Protein AF-A0A844H0J1-F1 (afdb_monomer)

Organism: NCBI:txid913252

Mean predicted aligned error: 12.29 Å

Solvent-accessible surface area (backbone atoms only — not comparable to full-atom values): 12796 Å² total; per-residue (Å²): 136,60,51,38,63,58,54,39,44,32,67,60,21,81,34,46,59,59,43,85,50,104,86,46,36,27,24,22,60,72,33,51,51,35,20,43,95,89,66,52,75,42,70,46,51,90,92,52,77,45,48,72,67,28,25,50,45,27,49,50,50,42,39,68,71,43,19,44,50,31,49,34,71,60,47,34,64,68,55,50,68,72,45,37,68,40,33,53,17,38,54,28,38,48,22,63,77,68,35,50,81,20,49,84,54,91,36,30,63,37,42,57,30,56,63,50,78,91,52,78,51,32,46,49,35,38,38,56,57,10,61,46,83,85,38,76,48,28,68,59,23,44,47,42,23,54,47,37,59,46,43,81,46,99,68,86,88,72,88,68,73,86,53,28,89,93,57,56,68,66,63,52,50,52,52,51,50,55,48,53,51,50,54,50,48,52,51,49,50,51,56,63,69,73,68,72,83,81,71,93,78,81,93,74,87,86,88,77,81,82,89,78,90,77,86,86,89,83,91,88,134

pLDDT: mean 77.47, std 19.85, range [33.56, 98.0]

Sequence (221 aa):
MSSAADLIARFEGFRETPYWDVNALRAGYGSDTVTLADGRVVPVSSGITVSREDAARDLDRRISREFQPSVVNALGQDAYNALSPDQQSVLTSLAYNYGAGAWNKGLRSVAAAVKTPGTEDDIAAIRALGGHNGGINAKRRNAEADLYAGGGQTYGGSSGPEPAPGFDPSAYLAMLEQRAQGQQQDRAWQRATTHTPLRTTDITNALAAPQAQFYGDWLRG

InterPro domains:
  IPR002196 Glycoside hydrolase, family 24 [PF00959] (10-131)
  IPR023346 Lysozyme-like domain superfamily [SSF53955] (5-151)
  IPR023347 Lysozyme domain superfamily [G3DSA:1.10.530.40] (2-155)

Nearest PDB structures (foldseek):
  211l-assembly1_A  TM=7.276E-01  e=2.928E-02  Tequatrovirus T4
  209l-assembly1_A  TM=6.525E-01  e=1.368E-02  Tequatrovirus T4
  4pk0-assembly1_A  TM=6.421E-01  e=2.231E-02  Tequatrovirus T4
  1l64-assembly1_A  TM=6.606E-01  e=3.265E-02  Tequatrovirus T4
  1p2l-assembly1_A  TM=5.901E-01  e=2.113E-02  Tequatrovirus T4

Structure (mmCIF, N/CA/C/O backbone):
data_AF-A0A844H0J1-F1
#
_entry.id   AF-A0A844H0J1-F1
#
loop_
_atom_site.group_PDB
_atom_site.id
_atom_site.type_symbol
_atom_site.label_atom_id
_atom_site.label_alt_id
_atom_site.label_comp_id
_atom_site.label_asym_id
_atom_site.label_entity_id
_atom_site.label_seq_id
_atom_site.pdbx_PDB_ins_code
_atom_site.Cartn_x
_atom_site.Cartn_y
_atom_site.Cartn_z
_atom_site.occupancy
_atom_site.B_iso_or_equiv
_atom_site.auth_seq_id
_atom_site.auth_comp_id
_atom_site.auth_asym_id
_atom_site.auth_atom_id
_atom_site.pdbx_PDB_model_num
ATOM 1 N N . MET A 1 1 ? -2.493 14.495 -6.881 1.00 45.38 1 MET A N 1
ATOM 2 C CA . MET A 1 1 ? -1.570 13.439 -6.423 1.00 45.38 1 MET A CA 1
ATOM 3 C C . MET A 1 1 ? -2.363 12.509 -5.536 1.00 45.38 1 MET A C 1
ATOM 5 O O . MET A 1 1 ? -3.043 13.014 -4.650 1.00 45.38 1 MET A O 1
ATOM 9 N N . SER A 1 2 ? -2.371 11.209 -5.827 1.00 61.59 2 SER A N 1
ATOM 10 C CA . SER A 1 2 ? -3.063 10.228 -4.980 1.00 61.59 2 SER A CA 1
ATOM 11 C C . SER A 1 2 ? -2.074 9.715 -3.941 1.00 61.59 2 SER A C 1
ATOM 13 O O . SER A 1 2 ? -0.962 9.354 -4.311 1.00 61.59 2 SER A O 1
ATOM 15 N N . SER A 1 3 ? -2.439 9.662 -2.658 1.00 84.00 3 SER A N 1
ATOM 16 C CA . SER A 1 3 ? -1.590 8.969 -1.683 1.00 84.00 3 SER A CA 1
ATOM 17 C C . SER A 1 3 ? -1.711 7.447 -1.852 1.00 84.00 3 SER A C 1
ATOM 19 O O . SER A 1 3 ? -2.697 6.943 -2.403 1.00 84.00 3 SER A O 1
ATOM 21 N N . ALA A 1 4 ? -0.729 6.693 -1.347 1.00 86.81 4 ALA A N 1
ATOM 22 C CA . ALA A 1 4 ? -0.809 5.232 -1.287 1.00 86.81 4 ALA A CA 1
ATOM 23 C C . ALA A 1 4 ? -2.039 4.761 -0.492 1.00 86.81 4 ALA A C 1
ATOM 25 O O . ALA A 1 4 ? -2.671 3.776 -0.868 1.00 86.81 4 ALA A O 1
ATOM 26 N N . ALA A 1 5 ? -2.396 5.486 0.573 1.00 86.88 5 ALA A N 1
ATOM 27 C CA . ALA A 1 5 ? -3.563 5.196 1.397 1.00 86.88 5 ALA A CA 1
ATOM 28 C C . ALA A 1 5 ? -4.862 5.343 0.593 1.00 86.88 5 ALA A C 1
ATOM 30 O O . ALA A 1 5 ? -5.670 4.418 0.581 1.00 86.88 5 ALA A O 1
ATOM 31 N N . ASP A 1 6 ? -5.011 6.437 -0.163 1.00 84.44 6 ASP A N 1
ATOM 32 C CA . ASP A 1 6 ? -6.167 6.655 -1.046 1.00 84.44 6 ASP A CA 1
ATOM 33 C C . ASP A 1 6 ? -6.291 5.565 -2.102 1.00 84.44 6 ASP A C 1
ATOM 35 O O . ASP A 1 6 ? -7.385 5.065 -2.363 1.00 84.44 6 ASP A O 1
ATOM 39 N N . LEU A 1 7 ? -5.168 5.193 -2.720 1.00 88.56 7 LEU A N 1
ATOM 40 C CA . LEU A 1 7 ? -5.146 4.182 -3.768 1.00 88.56 7 LEU A CA 1
ATOM 41 C C . LEU A 1 7 ? -5.553 2.808 -3.222 1.00 88.56 7 LEU A C 1
ATOM 43 O O . LEU A 1 7 ? -6.384 2.128 -3.821 1.00 88.56 7 LEU A O 1
ATOM 47 N N . ILE A 1 8 ? -5.002 2.416 -2.072 1.00 90.19 8 ILE A N 1
ATOM 48 C CA . ILE A 1 8 ? -5.343 1.151 -1.414 1.00 90.19 8 ILE A CA 1
ATOM 49 C C . ILE A 1 8 ? -6.811 1.169 -0.980 1.00 90.19 8 ILE A C 1
ATOM 51 O O . ILE A 1 8 ? -7.550 0.250 -1.319 1.00 90.19 8 ILE A O 1
ATOM 55 N N . ALA A 1 9 ? -7.270 2.230 -0.313 1.00 87.31 9 ALA A N 1
ATOM 56 C CA . ALA A 1 9 ? -8.653 2.344 0.143 1.00 87.31 9 ALA A CA 1
ATOM 57 C C . ALA A 1 9 ? -9.664 2.256 -1.014 1.00 87.31 9 ALA A C 1
ATOM 59 O O . ALA A 1 9 ? -10.698 1.599 -0.875 1.00 87.31 9 ALA A O 1
ATOM 60 N N . ARG A 1 10 ? -9.338 2.845 -2.176 1.00 86.12 10 ARG A N 1
ATOM 61 C CA . ARG A 1 10 ? -10.138 2.737 -3.408 1.00 86.12 10 ARG A CA 1
ATOM 62 C C . ARG A 1 10 ? -10.267 1.305 -3.913 1.00 86.12 10 ARG A C 1
ATOM 64 O O . ARG A 1 10 ? -11.336 0.956 -4.399 1.00 86.12 10 ARG A O 1
ATOM 71 N N . PHE A 1 11 ? -9.208 0.498 -3.833 1.00 87.31 11 PHE A N 1
ATOM 72 C CA . PHE A 1 11 ? -9.232 -0.884 -4.320 1.00 87.31 11 PHE A CA 1
ATOM 73 C C . PHE A 1 11 ? -9.831 -1.871 -3.318 1.00 87.31 11 PHE A C 1
ATOM 75 O O . PHE A 1 11 ? -10.566 -2.766 -3.725 1.00 87.31 11 PHE A O 1
ATOM 82 N N . GLU A 1 12 ? -9.505 -1.732 -2.033 1.00 85.50 12 GLU A N 1
ATOM 83 C CA . GLU A 1 12 ? -9.929 -2.682 -0.997 1.00 85.50 12 GLU A CA 1
ATOM 84 C C . GLU A 1 12 ? -11.385 -2.444 -0.566 1.00 85.50 12 GLU A C 1
ATOM 86 O O . GLU A 1 12 ? -12.107 -3.380 -0.214 1.00 85.50 12 GLU A O 1
ATOM 91 N N . GLY A 1 13 ? -11.841 -1.188 -0.610 1.00 84.56 13 GLY A N 1
ATOM 92 C CA . GLY A 1 13 ? -13.082 -0.784 0.039 1.00 84.56 13 GLY A CA 1
ATOM 93 C C . GLY A 1 13 ? -12.993 -0.897 1.566 1.00 84.56 13 GLY A C 1
ATOM 94 O O . GLY A 1 13 ? -12.006 -1.360 2.135 1.00 84.56 13 GLY A O 1
ATOM 95 N N . PHE A 1 14 ? -14.035 -0.435 2.255 1.00 88.25 14 PHE A N 1
ATOM 96 C CA . PHE A 1 14 ? -14.101 -0.476 3.716 1.00 88.25 14 PHE A CA 1
ATOM 97 C C . PHE A 1 14 ? -15.118 -1.509 4.194 1.00 88.25 14 PHE A C 1
ATOM 99 O O . PHE A 1 14 ? -16.249 -1.544 3.706 1.00 88.25 14 PHE A O 1
ATOM 106 N N . ARG A 1 15 ? -14.735 -2.301 5.197 1.00 86.94 15 ARG A N 1
ATOM 107 C CA . ARG A 1 15 ? -15.611 -3.245 5.894 1.00 86.94 15 ARG A CA 1
ATOM 108 C C . ARG A 1 15 ? -15.570 -3.006 7.394 1.00 86.94 15 ARG A C 1
ATOM 110 O O . ARG A 1 15 ? -14.546 -3.202 8.036 1.00 86.94 15 ARG 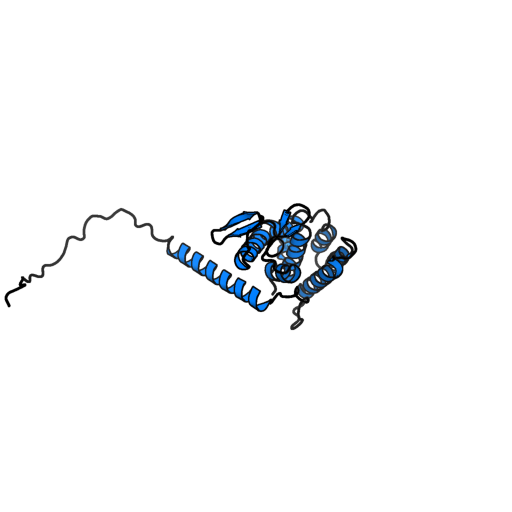A O 1
ATOM 117 N N . GLU A 1 16 ? -16.704 -2.607 7.947 1.00 88.62 16 GLU A N 1
ATOM 118 C CA . GLU A 1 16 ? -16.844 -2.310 9.374 1.00 88.62 16 GLU A CA 1
ATOM 119 C C . GLU A 1 16 ? -16.764 -3.570 10.248 1.00 88.62 16 GLU A C 1
ATOM 121 O O . GLU A 1 16 ? -16.140 -3.563 11.311 1.00 88.62 16 GLU A O 1
ATOM 126 N N . THR A 1 17 ? -17.382 -4.660 9.787 1.00 87.31 17 THR A N 1
ATOM 127 C CA . THR A 1 17 ? -17.496 -5.909 10.538 1.00 87.31 17 THR A CA 1
ATOM 128 C C . THR A 1 17 ? -16.416 -6.922 10.137 1.00 87.31 17 THR A C 1
ATOM 130 O O . THR A 1 17 ? -16.126 -7.083 8.945 1.00 87.31 17 THR A O 1
ATOM 133 N N . PRO A 1 18 ? -15.821 -7.634 11.114 1.00 87.06 18 PRO A N 1
ATOM 134 C CA . PRO A 1 18 ? -14.838 -8.674 10.849 1.00 87.06 18 PRO A CA 1
ATOM 135 C C . PRO A 1 18 ? -15.385 -9.813 9.988 1.00 87.06 18 PRO A C 1
ATOM 137 O O . PRO A 1 18 ? -16.485 -10.313 10.225 1.00 87.06 18 PRO A O 1
ATOM 140 N N . TYR A 1 19 ? -14.577 -10.288 9.045 1.00 86.44 19 TYR A N 1
ATOM 141 C CA . TYR A 1 19 ? -14.825 -11.517 8.292 1.00 86.44 19 TYR A CA 1
ATOM 142 C C . TYR A 1 19 ? -13.599 -12.427 8.347 1.00 86.44 19 TYR A C 1
ATOM 144 O O . TYR A 1 19 ? -12.469 -11.955 8.460 1.00 86.44 19 TYR A O 1
ATOM 152 N N . TRP A 1 20 ? -13.816 -13.741 8.296 1.00 83.31 20 TRP A N 1
ATOM 153 C CA . TRP A 1 20 ? -12.717 -14.703 8.253 1.00 83.31 20 TRP A CA 1
ATOM 154 C C . TRP A 1 20 ? -12.084 -14.729 6.863 1.00 83.31 20 TRP A C 1
ATOM 156 O O . TRP A 1 20 ? -12.787 -14.874 5.863 1.00 83.31 20 TRP A O 1
ATOM 166 N N . ASP A 1 21 ? -10.761 -14.633 6.817 1.00 78.00 21 ASP A N 1
ATOM 167 C CA . ASP A 1 21 ? -9.961 -14.755 5.606 1.00 78.00 21 ASP A CA 1
ATOM 168 C C . ASP A 1 21 ? -8.765 -15.664 5.878 1.00 78.00 21 ASP A C 1
ATOM 170 O O . ASP A 1 21 ? -7.872 -15.273 6.623 1.00 78.00 21 ASP A O 1
ATOM 174 N N . VAL A 1 22 ? -8.778 -16.862 5.281 1.00 77.62 22 VAL A N 1
ATOM 175 C CA . VAL A 1 22 ? -7.762 -17.937 5.311 1.00 77.62 22 VAL A CA 1
ATOM 176 C C . VAL A 1 22 ? -7.186 -18.268 6.699 1.00 77.62 22 VAL A C 1
ATOM 178 O O . VAL A 1 22 ? -7.374 -19.381 7.184 1.00 77.62 22 VAL A O 1
ATOM 181 N N . ASN A 1 23 ? -6.470 -17.336 7.325 1.00 81.88 23 ASN A N 1
ATOM 182 C CA . ASN A 1 23 ? -5.730 -17.471 8.571 1.00 81.88 23 ASN A CA 1
ATOM 183 C C . ASN A 1 23 ? -6.060 -16.428 9.659 1.00 81.88 23 ASN A C 1
ATOM 185 O O . ASN A 1 23 ? -5.558 -16.576 10.773 1.00 81.88 23 ASN A O 1
ATOM 189 N N . ALA A 1 24 ? -6.843 -15.384 9.374 1.00 86.44 24 ALA A N 1
ATOM 190 C CA . ALA A 1 24 ? -7.143 -14.325 10.336 1.00 86.44 24 ALA A CA 1
ATOM 191 C C . ALA A 1 24 ? -8.509 -13.674 10.083 1.00 86.44 24 ALA A C 1
ATOM 193 O O . ALA A 1 24 ? -9.061 -13.730 8.985 1.00 86.44 24 ALA A O 1
ATOM 194 N N . LEU A 1 25 ? -9.043 -13.009 11.108 1.00 88.94 25 LEU A N 1
ATOM 195 C CA . LEU A 1 25 ? -10.152 -12.080 10.919 1.00 88.94 25 LEU A CA 1
ATOM 196 C C . LEU A 1 25 ? -9.631 -10.781 10.298 1.00 88.94 25 LEU A C 1
ATOM 198 O O . LEU A 1 25 ? -8.587 -10.268 10.699 1.00 88.94 25 LEU A O 1
ATOM 202 N N . ARG A 1 26 ? -10.375 -10.252 9.328 1.00 91.69 26 ARG A N 1
ATOM 203 C CA . ARG A 1 26 ? -10.055 -9.021 8.603 1.00 91.69 26 ARG A CA 1
ATOM 204 C C . ARG A 1 26 ? -11.192 -8.019 8.733 1.00 91.69 26 ARG A C 1
ATOM 206 O O . ARG A 1 26 ? -12.358 -8.403 8.688 1.00 91.69 26 ARG A O 1
ATOM 213 N N . ALA A 1 27 ? -10.853 -6.744 8.863 1.00 90.56 27 ALA A N 1
ATOM 214 C CA . ALA A 1 27 ? -11.795 -5.625 8.859 1.00 90.56 27 ALA A CA 1
ATOM 215 C C . ALA A 1 27 ? -11.108 -4.353 8.325 1.00 90.56 27 ALA A C 1
ATOM 217 O O . ALA A 1 27 ? -9.945 -4.376 7.907 1.00 90.56 27 ALA A O 1
ATOM 218 N N . GLY A 1 28 ? -11.826 -3.232 8.305 1.00 91.44 28 GLY A N 1
ATOM 219 C CA . GLY A 1 28 ? -11.341 -1.967 7.769 1.00 91.44 28 GLY A CA 1
ATOM 220 C C . GLY A 1 28 ? -11.047 -2.074 6.275 1.00 91.44 28 GLY A C 1
ATOM 221 O O . GLY A 1 28 ? -11.898 -2.512 5.506 1.00 91.44 28 GLY A O 1
ATOM 222 N N . TYR A 1 29 ? -9.828 -1.712 5.879 1.00 92.06 29 TYR A N 1
ATOM 223 C CA . TYR A 1 29 ? -9.342 -1.818 4.497 1.00 92.06 29 TYR A CA 1
ATOM 224 C C . TYR A 1 29 ? -8.680 -3.173 4.192 1.00 92.06 29 TYR A C 1
ATOM 226 O O . TYR A 1 29 ? -7.777 -3.221 3.373 1.00 92.06 29 TYR A O 1
ATOM 234 N N . GLY A 1 30 ? -9.075 -4.259 4.874 1.00 86.94 30 GLY A N 1
ATOM 235 C CA . GLY A 1 30 ? -8.477 -5.596 4.702 1.00 86.94 30 GLY A CA 1
ATOM 236 C C . GLY A 1 30 ? -7.336 -5.914 5.681 1.00 86.94 30 GLY A C 1
ATOM 237 O O . GLY A 1 30 ? -6.487 -6.763 5.409 1.00 86.94 30 GLY A O 1
ATOM 238 N N . SER A 1 31 ? -7.293 -5.244 6.837 1.00 88.94 31 SER A N 1
ATOM 239 C CA . SER A 1 31 ? -6.260 -5.446 7.862 1.00 88.94 31 SER A CA 1
ATOM 240 C C . SER A 1 31 ? -6.687 -6.493 8.896 1.00 88.94 31 SER A C 1
ATOM 242 O O . SER A 1 31 ? -7.870 -6.631 9.192 1.00 88.94 31 SER A O 1
ATOM 244 N N . ASP A 1 32 ? -5.721 -7.228 9.450 1.00 90.50 32 ASP A N 1
ATOM 245 C CA . ASP A 1 32 ? -5.877 -8.075 10.648 1.00 90.50 32 ASP A CA 1
ATOM 246 C C . ASP A 1 32 ? -5.590 -7.309 11.947 1.00 90.50 32 ASP A C 1
ATOM 248 O O . ASP A 1 32 ? -5.690 -7.867 13.041 1.00 90.50 32 ASP A O 1
ATOM 252 N N . THR A 1 33 ? -5.269 -6.019 11.843 1.00 93.19 33 THR A N 1
ATOM 253 C CA . THR A 1 33 ? -5.085 -5.115 12.975 1.00 93.19 33 THR A CA 1
ATOM 254 C C . THR A 1 33 ? -5.899 -3.840 12.820 1.00 93.19 33 THR A C 1
ATOM 256 O O . THR A 1 33 ? -6.335 -3.473 11.731 1.00 93.19 33 THR A O 1
ATOM 259 N N . VAL A 1 34 ? -6.078 -3.144 13.936 1.00 93.38 34 VAL A N 1
ATOM 260 C CA . VAL A 1 34 ? -6.668 -1.811 14.021 1.00 93.38 34 VAL A CA 1
ATOM 261 C C . VAL A 1 34 ? -5.757 -0.950 14.886 1.00 93.38 34 VAL A C 1
ATOM 263 O O . VAL A 1 34 ? -5.240 -1.419 15.899 1.00 93.38 34 VAL A O 1
ATOM 266 N N . THR A 1 35 ? -5.565 0.313 14.506 1.00 94.56 35 THR A N 1
ATOM 267 C CA . THR A 1 35 ? -4.816 1.286 15.305 1.00 94.56 35 THR A CA 1
ATOM 268 C C . THR A 1 35 ? -5.795 2.285 15.909 1.00 94.56 35 THR A C 1
ATOM 270 O O . THR A 1 35 ? -6.410 3.077 15.195 1.00 94.56 35 THR A O 1
ATOM 273 N N . LEU A 1 36 ? -5.927 2.237 17.231 1.00 91.81 36 LEU A N 1
ATOM 274 C CA . LEU A 1 36 ? -6.857 3.055 18.003 1.00 91.81 36 LEU A CA 1
ATOM 275 C C . LEU A 1 36 ? -6.398 4.520 18.081 1.00 91.81 36 LEU A C 1
ATOM 277 O O . LEU A 1 36 ? -5.246 4.853 17.792 1.00 91.81 36 LEU A O 1
ATOM 281 N N . ALA A 1 37 ? -7.295 5.404 18.524 1.00 91.00 37 ALA A N 1
ATOM 282 C CA . ALA A 1 37 ? -7.008 6.831 18.701 1.00 91.00 37 ALA A CA 1
ATOM 283 C C . ALA A 1 37 ? -5.832 7.118 19.656 1.00 91.00 37 ALA A C 1
ATOM 285 O O . ALA A 1 37 ? -5.104 8.085 19.451 1.00 91.00 37 ALA A O 1
ATOM 286 N N . ASP A 1 38 ? -5.610 6.258 20.654 1.00 89.44 38 ASP A N 1
ATOM 287 C CA . ASP A 1 38 ? -4.477 6.344 21.587 1.00 89.44 38 ASP A CA 1
ATOM 288 C C . ASP A 1 38 ? -3.165 5.751 21.026 1.00 89.44 38 ASP A C 1
ATOM 290 O O . ASP A 1 38 ? -2.147 5.707 21.716 1.00 89.44 38 ASP A O 1
ATOM 294 N N . GLY A 1 39 ? -3.176 5.292 19.771 1.00 89.19 39 GLY A N 1
ATOM 295 C CA . GLY A 1 39 ? -2.026 4.718 19.078 1.00 89.19 39 GLY A CA 1
ATOM 296 C C . GLY A 1 39 ? -1.778 3.237 19.364 1.00 89.19 39 GLY A C 1
ATOM 297 O O . GLY A 1 39 ? -0.857 2.664 18.774 1.00 89.19 39 GLY A O 1
ATOM 298 N N . ARG A 1 40 ? -2.575 2.586 20.224 1.00 93.50 40 ARG A N 1
ATOM 299 C CA . ARG A 1 40 ? -2.469 1.136 20.427 1.00 93.50 40 ARG A CA 1
ATOM 300 C C . ARG A 1 40 ? -2.886 0.385 19.170 1.00 93.50 40 ARG A C 1
ATOM 302 O O . ARG A 1 40 ? -3.901 0.696 18.551 1.00 93.50 40 ARG A O 1
ATOM 309 N N . VAL A 1 41 ? -2.118 -0.650 18.844 1.00 95.75 41 VAL A N 1
ATOM 310 C CA . VAL A 1 41 ? -2.439 -1.603 17.779 1.00 95.75 41 VAL A CA 1
ATOM 311 C C . VAL A 1 41 ? -3.085 -2.823 18.420 1.00 95.75 41 VAL A C 1
ATOM 313 O O . VAL A 1 41 ? -2.501 -3.426 19.321 1.00 95.75 41 VAL A O 1
ATOM 316 N N . VAL A 1 42 ? -4.284 -3.179 17.971 1.00 93.38 42 VAL A N 1
ATOM 317 C CA . VAL A 1 42 ? -5.032 -4.342 18.462 1.00 93.38 42 VAL A CA 1
ATOM 318 C C . VAL A 1 42 ? -5.381 -5.273 17.301 1.00 93.38 42 VAL A C 1
ATOM 320 O O . VAL A 1 42 ? -5.631 -4.786 16.197 1.00 93.38 42 VAL A O 1
ATOM 323 N N . PRO A 1 43 ? -5.385 -6.602 17.504 1.00 93.44 43 PRO A N 1
ATOM 324 C CA . PRO A 1 43 ? -5.826 -7.532 16.474 1.00 93.44 43 PRO A CA 1
ATOM 325 C C . PRO A 1 43 ? -7.326 -7.375 16.215 1.00 93.44 43 PRO A C 1
ATOM 327 O O . PRO A 1 43 ? -8.104 -7.117 17.137 1.00 93.44 43 PRO A O 1
ATOM 330 N N . VAL A 1 44 ? -7.739 -7.584 14.967 1.00 90.69 44 VAL A N 1
ATOM 331 C CA . VAL A 1 44 ? -9.153 -7.739 14.630 1.00 90.69 44 VAL A CA 1
ATOM 332 C C . VAL A 1 44 ? -9.652 -9.042 15.251 1.00 90.69 44 VAL A C 1
ATOM 334 O O . VAL A 1 44 ? -9.099 -10.117 15.016 1.00 90.69 44 VAL A O 1
ATOM 337 N N . SER A 1 45 ? -10.706 -8.952 16.057 1.00 88.75 45 SER A N 1
ATOM 338 C CA . SER A 1 45 ? -11.305 -10.087 16.759 1.00 88.75 45 SER A CA 1
ATOM 339 C C . SER A 1 45 ? -12.819 -10.119 16.565 1.00 88.75 45 SER A C 1
ATOM 341 O O . SER A 1 45 ? -13.428 -9.160 16.094 1.00 88.75 45 SER A O 1
ATOM 343 N N . SER A 1 46 ? -13.447 -11.254 16.873 1.00 84.12 46 SER A N 1
ATOM 344 C CA . SER A 1 46 ? -14.894 -11.402 16.705 1.00 84.12 46 SER A CA 1
ATOM 345 C C . SER A 1 46 ? -15.652 -10.421 17.602 1.00 84.12 46 SER A C 1
ATOM 347 O O . SER A 1 46 ? -15.328 -10.279 18.779 1.00 84.12 46 SER A O 1
ATOM 349 N N . GLY A 1 47 ? -16.695 -9.792 17.059 1.00 80.06 47 GLY A N 1
ATOM 350 C CA . GLY A 1 47 ? -17.587 -8.906 17.812 1.00 80.06 47 GLY A CA 1
ATOM 351 C C . GLY A 1 47 ? -17.079 -7.477 18.010 1.00 80.06 47 GLY A C 1
ATOM 352 O O . GLY A 1 47 ? -17.770 -6.698 18.661 1.00 80.06 47 GLY A O 1
ATOM 353 N N . ILE A 1 48 ? -15.920 -7.110 17.449 1.00 83.44 48 ILE A N 1
ATOM 354 C CA . ILE A 1 48 ? -15.511 -5.702 17.378 1.00 83.44 48 ILE A CA 1
ATOM 355 C C . ILE A 1 48 ? -16.135 -5.027 16.157 1.00 83.44 48 ILE A C 1
ATOM 357 O O . ILE A 1 48 ? -16.325 -5.654 15.115 1.00 83.44 48 ILE A O 1
ATOM 361 N N . THR A 1 49 ? -16.370 -3.729 16.279 1.00 88.44 49 THR A N 1
ATOM 362 C CA . THR A 1 49 ? -16.705 -2.841 15.167 1.00 88.44 49 THR A CA 1
ATOM 363 C C . THR A 1 49 ? -15.488 -1.973 14.888 1.00 88.44 49 THR A C 1
ATOM 365 O O . THR A 1 49 ? -14.942 -1.368 15.813 1.00 88.44 49 THR A O 1
ATOM 368 N N . VAL A 1 50 ? -15.039 -1.920 13.636 1.00 90.25 50 VAL A N 1
ATOM 369 C CA . VAL A 1 50 ? -13.894 -1.092 13.242 1.00 90.25 50 VAL A CA 1
ATOM 370 C C . VAL A 1 50 ? -14.408 0.203 12.636 1.00 90.25 50 VAL A C 1
ATOM 372 O O . VAL A 1 50 ? -15.156 0.160 11.668 1.00 90.25 50 VAL A O 1
ATOM 375 N N . SER A 1 51 ? -13.999 1.350 13.182 1.00 91.75 51 SER A N 1
ATOM 376 C CA . SER A 1 51 ? -14.323 2.657 12.599 1.00 91.75 51 SER A CA 1
ATOM 377 C C . SER A 1 51 ? -13.484 2.929 11.345 1.00 91.75 51 SER A C 1
ATOM 379 O O . SER A 1 51 ? -12.384 2.388 11.177 1.00 91.75 51 SER A O 1
ATOM 381 N N . ARG A 1 52 ? -13.975 3.798 10.452 1.00 89.62 52 ARG A N 1
ATOM 382 C CA . ARG A 1 52 ? -13.211 4.216 9.261 1.00 89.62 52 ARG A CA 1
ATOM 383 C C . ARG A 1 52 ? -11.925 4.932 9.655 1.00 89.62 52 ARG A C 1
ATOM 385 O O . ARG A 1 52 ? -10.894 4.735 9.015 1.00 89.62 52 ARG A O 1
ATOM 392 N N . GLU A 1 53 ? -11.980 5.702 10.732 1.00 88.94 53 GLU A N 1
ATOM 393 C CA . GLU A 1 53 ? -10.879 6.482 11.276 1.00 88.94 53 GLU A CA 1
ATOM 394 C C . GLU A 1 53 ? -9.788 5.577 11.858 1.00 88.94 53 GLU A C 1
ATOM 396 O O . GLU A 1 53 ? -8.608 5.790 11.580 1.00 88.94 53 GLU A O 1
ATOM 401 N N . ASP A 1 54 ? -10.155 4.541 12.620 1.00 91.25 54 ASP A N 1
ATOM 402 C CA . ASP A 1 54 ? -9.186 3.579 13.158 1.00 91.25 54 ASP A CA 1
ATOM 403 C C . ASP A 1 54 ? -8.590 2.690 12.059 1.00 91.25 54 ASP A C 1
ATOM 405 O O . ASP A 1 54 ? -7.391 2.395 12.072 1.00 91.25 54 ASP A O 1
ATOM 409 N N . ALA A 1 55 ? -9.394 2.305 11.063 1.00 93.12 55 ALA A N 1
ATOM 410 C CA . ALA A 1 55 ? -8.903 1.584 9.891 1.00 93.12 55 ALA A CA 1
ATOM 411 C C . ALA A 1 55 ? -7.924 2.433 9.066 1.00 93.12 55 ALA A C 1
ATOM 413 O O . ALA A 1 55 ? -6.900 1.925 8.611 1.00 93.12 55 ALA A O 1
ATOM 414 N N . ALA A 1 56 ? -8.204 3.726 8.889 1.00 90.81 56 ALA A N 1
ATOM 415 C CA . ALA A 1 56 ? -7.306 4.646 8.196 1.00 90.81 56 ALA A CA 1
ATOM 416 C C . ALA A 1 56 ? -6.022 4.902 8.998 1.00 90.81 56 ALA A C 1
ATOM 418 O O . ALA A 1 56 ? -4.931 4.925 8.427 1.00 90.81 56 ALA A O 1
ATOM 419 N N . ARG A 1 57 ? -6.124 5.020 10.331 1.00 93.25 57 ARG A N 1
ATOM 420 C CA . ARG A 1 57 ? -4.956 5.063 11.225 1.00 93.25 57 ARG A CA 1
ATOM 421 C C . ARG A 1 57 ? -4.071 3.839 11.055 1.00 93.25 57 ARG A C 1
ATOM 423 O O . ARG A 1 57 ? -2.853 3.997 10.947 1.00 93.25 57 ARG A O 1
ATOM 430 N N . ASP A 1 58 ? -4.670 2.652 11.021 1.00 94.56 58 ASP A N 1
ATOM 431 C CA . ASP A 1 58 ? -3.920 1.413 10.838 1.00 94.56 58 ASP A CA 1
ATOM 432 C C . ASP A 1 58 ? -3.273 1.348 9.458 1.00 94.56 58 ASP A C 1
ATOM 434 O O . ASP A 1 58 ? -2.078 1.073 9.365 1.00 94.56 58 ASP A O 1
ATOM 438 N N . LEU A 1 59 ? -4.017 1.680 8.399 1.00 94.12 59 LEU A N 1
ATOM 439 C CA . LEU A 1 59 ? -3.498 1.692 7.034 1.00 94.12 59 LEU A CA 1
ATOM 440 C C . LEU A 1 59 ? -2.265 2.598 6.909 1.00 94.12 59 LEU A C 1
ATOM 442 O O . LEU A 1 59 ? -1.222 2.139 6.447 1.00 94.12 59 LEU A O 1
ATOM 446 N N . ASP A 1 60 ? -2.329 3.833 7.406 1.00 92.69 60 ASP A N 1
ATOM 447 C CA . ASP A 1 60 ? -1.193 4.763 7.360 1.00 92.69 60 ASP A CA 1
ATOM 448 C C . ASP A 1 60 ? 0.008 4.273 8.174 1.00 92.69 60 ASP A C 1
ATOM 450 O O . ASP A 1 60 ? 1.167 4.396 7.756 1.00 92.69 60 ASP A O 1
ATOM 454 N N . ARG A 1 61 ? -0.247 3.686 9.350 1.00 94.94 61 ARG A N 1
ATOM 455 C CA . ARG A 1 61 ? 0.808 3.082 10.169 1.00 94.94 61 ARG A CA 1
ATOM 456 C C . ARG A 1 61 ? 1.499 1.961 9.395 1.00 94.94 61 ARG A C 1
ATOM 458 O O . ARG A 1 61 ? 2.725 1.900 9.394 1.00 94.94 61 ARG A O 1
ATOM 465 N N . ARG A 1 62 ? 0.744 1.080 8.741 1.00 95.19 62 ARG A N 1
ATOM 466 C CA . ARG A 1 62 ? 1.303 -0.050 7.987 1.00 95.19 62 ARG A CA 1
ATOM 467 C C . ARG A 1 62 ? 2.014 0.407 6.718 1.00 95.19 62 ARG A C 1
ATOM 469 O O . ARG A 1 62 ? 3.098 -0.086 6.423 1.00 95.19 62 ARG A O 1
ATOM 476 N N . ILE A 1 63 ? 1.482 1.405 6.013 1.00 94.62 63 ILE A N 1
ATOM 477 C CA . ILE A 1 63 ? 2.169 2.036 4.878 1.00 94.62 63 ILE A CA 1
ATOM 478 C C . ILE A 1 63 ? 3.544 2.543 5.314 1.00 94.62 63 ILE A C 1
ATOM 480 O O . ILE A 1 63 ? 4.550 2.141 4.736 1.00 94.62 63 ILE A O 1
ATOM 484 N N . SER A 1 64 ? 3.596 3.348 6.376 1.00 93.50 64 SER A N 1
ATOM 485 C CA . SER A 1 64 ? 4.838 3.982 6.839 1.00 93.50 64 SER A CA 1
ATOM 486 C C . SER A 1 64 ? 5.835 3.028 7.505 1.00 93.50 64 SER A C 1
ATOM 488 O O . SER A 1 64 ? 7.036 3.286 7.462 1.00 93.50 64 SER A O 1
ATOM 490 N N . ARG A 1 65 ? 5.375 1.937 8.133 1.00 94.56 65 ARG A N 1
ATOM 491 C CA . ARG A 1 65 ? 6.240 1.031 8.914 1.00 94.56 65 ARG A CA 1
ATOM 492 C C . ARG A 1 65 ? 6.556 -0.295 8.235 1.00 94.56 65 ARG A C 1
ATOM 494 O O . ARG A 1 65 ? 7.553 -0.916 8.585 1.00 94.56 65 ARG A O 1
ATOM 501 N N . GLU A 1 66 ? 5.721 -0.737 7.303 1.00 95.06 66 GLU A N 1
ATOM 502 C CA . GLU A 1 66 ? 5.808 -2.077 6.716 1.00 95.06 66 GLU A CA 1
ATOM 503 C C . GLU A 1 66 ? 5.985 -1.987 5.197 1.00 95.06 66 GLU A C 1
ATOM 505 O O . GLU A 1 66 ? 6.988 -2.454 4.655 1.00 95.06 66 GLU A O 1
ATOM 510 N N . PHE A 1 67 ? 5.044 -1.351 4.496 1.00 96.69 67 PHE A N 1
ATOM 511 C CA . PHE A 1 67 ? 4.967 -1.464 3.039 1.00 96.69 67 PHE A CA 1
ATOM 512 C C . PHE A 1 67 ? 5.916 -0.525 2.301 1.00 96.69 67 PHE A C 1
ATOM 514 O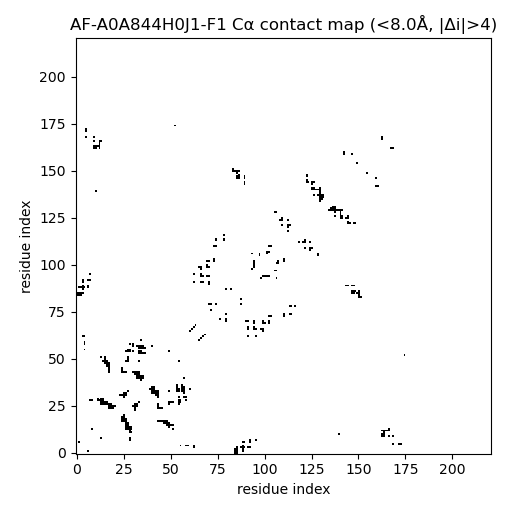 O . PHE A 1 67 ? 6.716 -0.999 1.496 1.00 96.69 67 PHE A O 1
ATOM 521 N N . GLN A 1 68 ? 5.899 0.774 2.599 1.00 96.44 68 GLN A N 1
ATOM 522 C CA . GLN A 1 68 ? 6.814 1.732 1.978 1.00 96.44 68 GLN A CA 1
ATOM 523 C C . GLN A 1 68 ? 8.286 1.390 2.284 1.00 96.44 68 GLN A C 1
ATOM 525 O O . GLN A 1 68 ? 9.071 1.312 1.336 1.00 96.44 68 GLN A O 1
ATOM 530 N N . PRO A 1 69 ? 8.678 1.058 3.537 1.00 97.62 69 PRO A N 1
ATOM 531 C CA . PRO A 1 69 ? 10.036 0.593 3.815 1.00 97.62 69 PRO A CA 1
ATOM 532 C C . PRO A 1 69 ? 10.416 -0.674 3.042 1.00 97.62 69 PRO A C 1
ATOM 534 O O . PRO A 1 69 ? 11.555 -0.798 2.602 1.00 97.62 69 PRO A O 1
ATOM 537 N N . SER A 1 70 ? 9.481 -1.608 2.822 1.00 98.00 70 SER A N 1
ATOM 538 C CA . SER A 1 70 ? 9.771 -2.804 2.020 1.00 98.00 70 SER A CA 1
ATOM 539 C C . SER A 1 70 ? 10.102 -2.479 0.563 1.00 98.00 70 SER A C 1
ATOM 541 O O . SER A 1 70 ? 10.987 -3.114 -0.010 1.00 98.00 70 SER A O 1
ATOM 543 N N . VAL A 1 71 ? 9.450 -1.461 -0.011 1.00 97.00 71 VAL A N 1
ATOM 544 C CA . VAL A 1 71 ? 9.736 -0.977 -1.369 1.00 97.00 71 VAL A CA 1
ATOM 545 C C . VAL 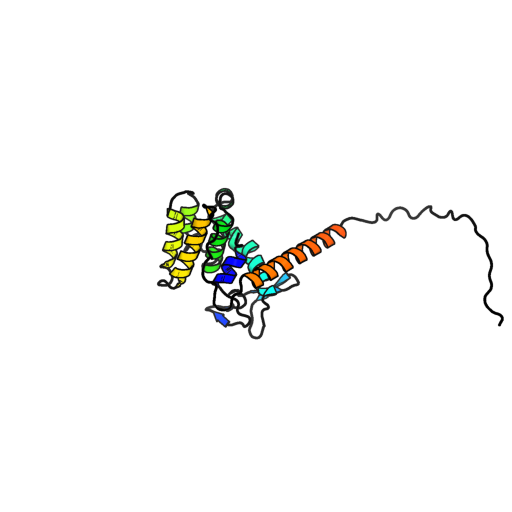A 1 71 ? 11.138 -0.377 -1.415 1.00 97.00 71 VAL A C 1
ATOM 547 O O . VAL A 1 71 ? 11.940 -0.745 -2.270 1.00 97.00 71 VAL A O 1
ATOM 550 N N . VAL A 1 72 ? 11.462 0.496 -0.456 1.00 96.50 72 VAL A N 1
ATOM 551 C CA . VAL A 1 72 ? 12.793 1.110 -0.335 1.00 96.50 72 VAL A CA 1
ATOM 552 C C . VAL A 1 72 ? 13.874 0.038 -0.193 1.00 96.50 72 VAL A C 1
ATOM 554 O O . VAL A 1 72 ? 14.874 0.084 -0.901 1.00 96.50 72 VAL A O 1
ATOM 557 N N . ASN A 1 73 ? 13.658 -0.970 0.653 1.00 96.69 73 ASN A N 1
ATOM 558 C CA . ASN A 1 73 ? 14.595 -2.082 0.826 1.00 96.69 73 ASN A CA 1
ATOM 559 C C . ASN A 1 73 ? 14.770 -2.902 -0.460 1.00 96.69 73 ASN A C 1
ATOM 561 O O . ASN A 1 73 ? 15.866 -3.383 -0.748 1.00 96.69 73 ASN A O 1
ATOM 565 N N . ALA A 1 74 ? 13.698 -3.077 -1.233 1.00 94.69 74 ALA A N 1
ATOM 566 C CA . ALA A 1 74 ? 13.736 -3.827 -2.478 1.00 94.69 74 ALA A CA 1
ATOM 567 C C . ALA A 1 74 ? 14.497 -3.085 -3.578 1.00 94.69 74 ALA A C 1
ATOM 569 O O . ALA A 1 74 ? 15.288 -3.711 -4.285 1.00 94.69 74 ALA A O 1
ATOM 570 N N . LEU A 1 75 ? 14.263 -1.778 -3.724 1.00 92.12 75 LEU A N 1
ATOM 571 C CA . LEU A 1 75 ? 14.784 -0.959 -4.821 1.00 92.12 75 LEU A CA 1
ATOM 572 C C . LEU A 1 75 ? 16.127 -0.292 -4.513 1.00 92.12 75 LEU A C 1
ATOM 574 O O . LEU A 1 75 ? 16.945 -0.129 -5.415 1.00 92.12 75 LEU A O 1
ATOM 578 N N . GLY A 1 76 ? 16.364 0.050 -3.250 1.00 92.44 76 GLY A N 1
ATOM 579 C CA . GLY A 1 76 ? 17.372 1.019 -2.833 1.00 92.44 76 GLY A CA 1
ATOM 580 C C . GLY A 1 76 ? 16.791 2.434 -2.739 1.00 92.44 76 GLY A C 1
ATOM 581 O O . GLY A 1 76 ? 15.856 2.794 -3.457 1.00 92.44 76 GLY A O 1
ATOM 582 N N . GLN A 1 77 ? 17.360 3.244 -1.842 1.00 91.81 77 GLN A N 1
ATOM 583 C CA . GLN A 1 77 ? 16.862 4.589 -1.534 1.00 91.81 77 GLN A CA 1
ATOM 584 C C . GLN A 1 77 ? 16.894 5.529 -2.747 1.00 91.81 77 GLN A C 1
ATOM 586 O O . GLN A 1 77 ? 15.929 6.254 -2.971 1.00 91.81 77 GLN A O 1
ATOM 591 N N . ASP A 1 78 ? 17.964 5.496 -3.543 1.00 89.81 78 ASP A N 1
ATOM 592 C CA . ASP A 1 78 ? 18.132 6.403 -4.685 1.00 89.81 78 ASP A CA 1
ATOM 593 C C . ASP A 1 78 ? 17.111 6.122 -5.789 1.00 89.81 78 ASP A C 1
ATOM 595 O O . ASP A 1 78 ? 16.437 7.037 -6.260 1.00 89.81 78 ASP A O 1
ATOM 599 N N . ALA A 1 79 ? 16.933 4.844 -6.143 1.00 88.69 79 ALA A N 1
ATOM 600 C CA . ALA A 1 79 ? 15.927 4.426 -7.114 1.00 88.69 79 ALA A CA 1
ATOM 601 C C . ALA A 1 79 ? 14.517 4.799 -6.644 1.00 88.69 79 ALA A C 1
ATOM 603 O O . ALA A 1 79 ? 13.724 5.300 -7.430 1.00 88.69 79 ALA A O 1
ATOM 604 N N . TYR A 1 80 ? 14.217 4.618 -5.354 1.00 92.12 80 TYR A N 1
ATOM 605 C CA . TYR A 1 80 ? 12.930 5.007 -4.782 1.00 92.12 80 TYR A CA 1
ATOM 606 C C . TYR A 1 80 ? 12.692 6.526 -4.824 1.00 92.12 80 TYR A C 1
ATOM 608 O O . TYR A 1 80 ? 11.599 6.974 -5.171 1.00 92.12 80 TYR A O 1
ATOM 616 N N . ASN A 1 81 ? 13.711 7.325 -4.502 1.00 91.25 81 ASN A N 1
ATOM 617 C CA . ASN A 1 81 ? 13.626 8.787 -4.511 1.00 91.25 81 ASN A CA 1
ATOM 618 C C . ASN A 1 81 ? 13.471 9.368 -5.922 1.00 91.25 81 ASN A C 1
ATOM 620 O O . ASN A 1 81 ? 12.942 10.466 -6.066 1.00 91.25 81 ASN A O 1
ATOM 624 N N . ALA A 1 82 ? 13.928 8.646 -6.947 1.00 88.00 82 ALA A N 1
ATOM 625 C CA . ALA A 1 82 ? 13.753 9.034 -8.343 1.00 88.00 82 ALA A CA 1
ATOM 626 C C . ALA A 1 82 ? 12.315 8.826 -8.856 1.00 88.00 82 ALA A C 1
ATOM 628 O O . ALA A 1 82 ? 11.958 9.372 -9.898 1.00 88.00 82 ALA A O 1
ATOM 629 N N . LEU A 1 83 ? 11.493 8.048 -8.144 1.00 88.25 83 LEU A N 1
ATOM 630 C CA . LEU A 1 83 ? 10.101 7.798 -8.511 1.00 88.25 83 LEU A CA 1
ATOM 631 C C . LEU A 1 83 ? 9.210 8.999 -8.203 1.00 88.25 83 LEU A C 1
ATOM 633 O O . LEU A 1 83 ? 9.362 9.663 -7.175 1.00 88.25 83 LEU A O 1
ATOM 637 N N . SER A 1 84 ? 8.201 9.214 -9.043 1.00 88.81 84 SER A N 1
ATOM 638 C CA . SER A 1 84 ? 7.144 10.173 -8.741 1.00 88.81 84 SER A CA 1
ATOM 639 C C . SER A 1 84 ? 6.247 9.688 -7.590 1.00 88.81 84 SER A C 1
ATOM 641 O O . SER A 1 84 ? 6.184 8.486 -7.304 1.00 88.81 84 SER A O 1
ATOM 643 N N . PRO A 1 85 ? 5.498 10.588 -6.930 1.00 88.38 85 PRO A N 1
ATOM 644 C CA . PRO A 1 85 ? 4.589 10.202 -5.849 1.00 88.38 85 PRO A CA 1
ATOM 645 C C . PRO A 1 85 ? 3.543 9.152 -6.255 1.00 88.38 85 PRO A C 1
ATOM 647 O O . PRO A 1 85 ? 3.214 8.267 -5.460 1.00 88.38 85 PRO A O 1
ATOM 650 N N . ASP A 1 86 ? 3.053 9.199 -7.496 1.00 87.62 86 ASP A N 1
ATOM 651 C CA . ASP A 1 86 ? 2.088 8.216 -7.998 1.00 87.62 86 ASP A CA 1
ATOM 652 C C . ASP A 1 86 ? 2.761 6.846 -8.215 1.00 87.62 86 ASP A C 1
ATOM 654 O O . ASP A 1 86 ? 2.214 5.817 -7.811 1.00 87.62 86 ASP A O 1
ATOM 658 N N . GLN A 1 87 ? 3.996 6.815 -8.733 1.00 92.12 87 GLN A N 1
ATOM 659 C CA . GLN A 1 87 ? 4.787 5.583 -8.850 1.00 92.12 87 GLN A CA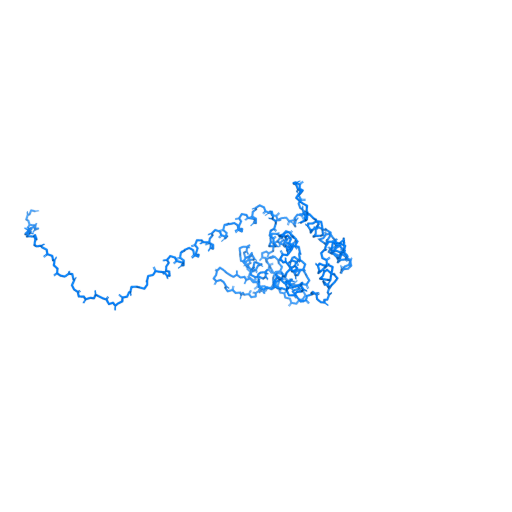 1
ATOM 660 C C . GLN A 1 87 ? 5.088 4.966 -7.476 1.00 92.12 87 GLN A C 1
ATOM 662 O O . GLN A 1 87 ? 4.896 3.765 -7.274 1.00 92.12 87 GLN A O 1
ATOM 667 N N . GLN A 1 88 ? 5.494 5.781 -6.498 1.00 94.00 88 GLN A N 1
ATOM 668 C CA . GLN A 1 88 ? 5.704 5.334 -5.116 1.00 94.00 88 GLN A CA 1
ATOM 669 C C . GLN A 1 88 ? 4.421 4.742 -4.510 1.00 94.00 88 GLN A C 1
ATOM 671 O O . GLN A 1 88 ? 4.468 3.719 -3.816 1.00 94.00 88 GLN A O 1
ATOM 676 N N . SER A 1 89 ? 3.270 5.354 -4.799 1.00 92.81 89 SER A N 1
ATOM 677 C CA . SER A 1 89 ? 1.962 4.908 -4.312 1.00 92.81 89 SER A CA 1
ATOM 678 C C . SER A 1 89 ? 1.543 3.568 -4.913 1.00 92.81 89 SER A C 1
ATOM 680 O O . SER A 1 89 ? 1.101 2.681 -4.180 1.00 92.81 89 SER A O 1
ATOM 682 N N . VAL A 1 90 ? 1.757 3.367 -6.215 1.00 95.31 90 VAL A N 1
ATOM 683 C CA . VAL A 1 90 ? 1.493 2.086 -6.888 1.00 95.31 90 VAL A CA 1
ATOM 684 C C . VAL A 1 90 ? 2.362 0.964 -6.322 1.00 95.31 90 VAL A C 1
ATOM 686 O O . VAL A 1 90 ? 1.840 -0.098 -5.982 1.00 95.31 90 VAL A O 1
ATOM 689 N N . LEU A 1 91 ? 3.670 1.183 -6.152 1.00 96.00 91 LEU A N 1
ATOM 690 C CA . LEU A 1 91 ? 4.553 0.154 -5.589 1.00 96.00 91 LEU A CA 1
ATOM 691 C C . LEU A 1 91 ? 4.180 -0.199 -4.146 1.00 96.00 91 LEU A C 1
ATOM 693 O O . LEU A 1 91 ? 4.251 -1.361 -3.746 1.00 96.00 91 LEU A O 1
ATOM 697 N N . THR A 1 92 ? 3.724 0.788 -3.377 1.00 96.50 92 THR A N 1
ATOM 698 C CA . THR A 1 92 ? 3.209 0.563 -2.023 1.00 96.50 92 THR A CA 1
ATOM 699 C C . THR A 1 92 ? 1.901 -0.239 -2.048 1.00 96.50 92 THR A C 1
ATOM 701 O O . THR A 1 92 ? 1.750 -1.163 -1.249 1.00 96.50 92 THR A O 1
ATOM 704 N N . SER A 1 93 ? 0.986 0.030 -2.991 1.00 96.12 93 SER A N 1
ATOM 705 C CA . SER A 1 93 ? -0.232 -0.779 -3.197 1.00 96.12 93 SER A CA 1
ATOM 706 C C . SER A 1 93 ? 0.091 -2.233 -3.563 1.00 96.12 93 SER A C 1
ATOM 708 O O . SER A 1 93 ? -0.540 -3.162 -3.052 1.00 96.12 93 SER A O 1
ATOM 710 N N . LEU A 1 94 ? 1.113 -2.462 -4.393 1.00 96.69 94 LEU A N 1
ATOM 711 C CA . LEU A 1 94 ? 1.575 -3.814 -4.716 1.00 96.69 94 LEU A CA 1
ATOM 712 C C . LEU A 1 94 ? 2.100 -4.543 -3.474 1.00 96.69 94 LEU A C 1
ATOM 714 O O . LEU A 1 94 ? 1.714 -5.688 -3.236 1.00 96.69 94 LEU A O 1
ATOM 718 N N . ALA A 1 95 ? 2.925 -3.879 -2.658 1.00 97.00 95 ALA A N 1
ATOM 719 C CA . ALA A 1 95 ? 3.405 -4.435 -1.393 1.00 97.00 95 ALA A CA 1
ATOM 720 C C . ALA A 1 95 ? 2.265 -4.712 -0.404 1.00 97.00 95 ALA A C 1
ATOM 722 O O . ALA A 1 95 ? 2.320 -5.708 0.312 1.00 97.00 95 ALA A O 1
ATOM 723 N N . TYR A 1 96 ? 1.221 -3.880 -0.383 1.00 94.81 96 TYR A N 1
ATOM 724 C CA . TYR A 1 96 ? 0.021 -4.134 0.411 1.00 94.81 96 TYR A CA 1
ATOM 725 C C . TYR A 1 96 ? -0.669 -5.432 -0.029 1.00 94.81 96 TYR A C 1
ATOM 727 O O . TYR A 1 96 ? -0.940 -6.307 0.790 1.00 94.81 96 TYR A O 1
ATOM 735 N N . ASN A 1 97 ? -0.889 -5.596 -1.338 1.00 93.69 97 ASN A N 1
ATOM 736 C CA . ASN A 1 97 ? -1.641 -6.727 -1.881 1.00 93.69 97 ASN A CA 1
ATOM 737 C C . ASN A 1 97 ? -0.881 -8.063 -1.860 1.00 93.69 97 ASN A C 1
ATOM 739 O O . ASN A 1 97 ? -1.491 -9.109 -1.662 1.00 93.69 97 ASN A O 1
ATOM 743 N N . TYR A 1 98 ? 0.434 -8.046 -2.084 1.00 93.38 98 TYR A N 1
ATOM 744 C CA . TYR A 1 98 ? 1.268 -9.256 -2.080 1.00 93.38 98 TYR A CA 1
ATOM 745 C C . TYR A 1 98 ? 1.938 -9.532 -0.727 1.00 93.38 98 TYR A C 1
ATOM 747 O O . TYR A 1 98 ? 2.451 -10.630 -0.505 1.00 93.38 98 TYR A O 1
ATOM 755 N N . GLY A 1 99 ? 1.958 -8.541 0.164 1.00 93.50 99 GLY A N 1
ATOM 756 C CA . GLY A 1 99 ? 2.719 -8.543 1.407 1.00 93.50 99 GLY A CA 1
ATOM 757 C C . GLY A 1 99 ? 4.118 -7.928 1.256 1.00 93.50 99 GLY A C 1
ATOM 758 O O . GLY A 1 99 ? 4.801 -8.092 0.242 1.00 93.50 99 GLY A O 1
ATOM 759 N N . ALA A 1 100 ? 4.591 -7.276 2.323 1.00 94.44 100 ALA A N 1
ATOM 760 C CA . ALA A 1 100 ? 5.882 -6.577 2.376 1.00 94.44 100 ALA A CA 1
ATOM 761 C C . ALA A 1 100 ? 7.099 -7.476 2.053 1.00 94.44 100 ALA A C 1
ATOM 763 O O . ALA A 1 100 ? 8.133 -7.002 1.595 1.00 94.44 100 ALA A O 1
ATOM 764 N N . GLY A 1 101 ? 6.988 -8.791 2.259 1.00 93.62 101 GLY A N 1
ATOM 765 C CA . GLY A 1 101 ? 8.048 -9.762 1.961 1.00 93.62 101 GLY A CA 1
ATOM 766 C C . GLY A 1 101 ? 8.053 -10.305 0.527 1.00 93.62 101 GLY A C 1
ATOM 767 O O . GLY A 1 101 ? 8.806 -11.234 0.244 1.00 93.62 101 GLY A O 1
ATOM 768 N N . ALA A 1 102 ? 7.198 -9.808 -0.372 1.00 95.69 102 ALA A N 1
ATOM 769 C CA . ALA A 1 102 ? 7.012 -10.401 -1.698 1.00 95.69 102 ALA A CA 1
ATOM 770 C C . ALA A 1 102 ? 7.989 -9.903 -2.777 1.00 95.69 102 ALA A C 1
ATOM 772 O O . ALA A 1 102 ? 8.010 -10.463 -3.876 1.00 95.69 102 ALA A O 1
ATOM 773 N N . TRP A 1 103 ? 8.819 -8.899 -2.480 1.00 95.44 103 TRP A N 1
ATOM 774 C CA . TRP A 1 103 ? 9.753 -8.265 -3.424 1.00 95.44 103 TRP A CA 1
ATOM 775 C C . TRP A 1 103 ? 10.829 -9.189 -4.005 1.00 95.44 103 TRP A C 1
ATOM 777 O O . TRP A 1 103 ? 11.331 -8.934 -5.093 1.00 95.44 103 TRP A O 1
ATOM 787 N N . ASN A 1 104 ? 11.149 -10.297 -3.335 1.00 92.00 104 ASN A N 1
ATOM 788 C CA . ASN A 1 104 ? 12.022 -11.352 -3.865 1.00 92.00 104 ASN A CA 1
ATOM 789 C C . ASN A 1 104 ? 11.252 -12.597 -4.353 1.00 92.00 104 ASN A C 1
ATOM 791 O O . ASN A 1 104 ? 11.872 -13.594 -4.720 1.00 92.00 104 ASN A O 1
ATOM 795 N N . LYS A 1 105 ? 9.914 -12.541 -4.358 1.00 92.94 105 LYS A N 1
ATOM 796 C CA . LYS A 1 105 ? 8.987 -13.608 -4.767 1.00 92.94 105 LYS A CA 1
ATOM 797 C C . LYS A 1 105 ? 8.074 -13.088 -5.883 1.00 92.94 105 LYS A C 1
ATOM 799 O O . LYS A 1 105 ? 8.551 -12.788 -6.973 1.00 92.94 105 LYS A O 1
ATOM 804 N N . GLY A 1 106 ? 6.776 -12.943 -5.606 1.00 91.31 106 GLY A N 1
ATOM 805 C CA . GLY A 1 106 ? 5.761 -12.541 -6.580 1.00 91.31 106 GLY A CA 1
ATOM 806 C C . GLY A 1 106 ? 5.951 -11.140 -7.168 1.00 91.31 106 GLY A C 1
ATOM 807 O O . GLY A 1 106 ? 5.420 -10.880 -8.237 1.00 91.31 106 GLY A O 1
ATOM 808 N N . LEU A 1 107 ? 6.726 -10.261 -6.522 1.00 96.12 107 LEU A N 1
ATOM 809 C CA . LEU A 1 107 ? 7.031 -8.910 -7.014 1.00 96.12 107 LEU A CA 1
ATOM 810 C C . LEU A 1 107 ? 8.456 -8.774 -7.586 1.00 96.12 107 LEU A C 1
ATOM 812 O O . LEU A 1 107 ? 8.893 -7.668 -7.901 1.00 96.12 107 LEU A O 1
ATOM 816 N N . ARG A 1 108 ? 9.196 -9.883 -7.735 1.00 93.88 108 ARG A N 1
ATOM 817 C CA . ARG A 1 108 ? 10.606 -9.862 -8.165 1.00 93.88 108 ARG A CA 1
ATOM 818 C C . ARG A 1 108 ? 10.810 -9.229 -9.542 1.00 93.88 108 ARG A C 1
ATOM 820 O O . ARG A 1 108 ? 11.793 -8.519 -9.729 1.00 93.88 108 ARG A O 1
ATOM 827 N N . SER A 1 109 ? 9.916 -9.491 -10.496 1.00 91.81 109 SER A N 1
ATOM 828 C CA . SER A 1 109 ? 9.993 -8.917 -11.849 1.00 91.81 109 SER A CA 1
ATOM 829 C C . SER A 1 109 ? 9.856 -7.396 -11.823 1.00 91.81 109 SER A C 1
ATOM 831 O O . SER A 1 109 ? 10.671 -6.706 -12.425 1.00 91.81 109 SER A O 1
ATOM 833 N N . VAL A 1 110 ? 8.895 -6.874 -11.054 1.00 94.00 110 VAL A N 1
ATOM 834 C CA . VAL A 1 110 ? 8.699 -5.428 -10.875 1.00 94.00 110 VAL A CA 1
ATOM 835 C C . VAL A 1 110 ? 9.913 -4.796 -10.197 1.00 94.00 110 VAL A C 1
ATOM 837 O O . VAL A 1 110 ? 10.418 -3.785 -10.671 1.00 94.00 110 VAL A O 1
ATOM 840 N N . ALA A 1 111 ? 10.443 -5.411 -9.133 1.00 92.50 111 ALA A N 1
ATOM 841 C CA . ALA A 1 111 ? 11.638 -4.901 -8.453 1.00 92.50 111 ALA A CA 1
ATOM 842 C C . ALA A 1 111 ? 12.852 -4.789 -9.390 1.00 92.50 111 ALA A C 1
ATOM 844 O O . ALA A 1 111 ? 13.639 -3.853 -9.272 1.00 92.50 111 ALA A O 1
ATOM 845 N N . ALA A 1 112 ? 13.020 -5.760 -10.294 1.00 89.56 112 ALA A N 1
ATOM 846 C CA . ALA A 1 112 ? 14.108 -5.768 -11.263 1.00 89.56 112 ALA A CA 1
ATOM 847 C C . ALA A 1 112 ? 13.927 -4.682 -12.333 1.00 89.56 112 ALA A C 1
ATOM 849 O O . ALA A 1 112 ? 14.882 -3.963 -12.609 1.00 89.56 112 ALA A O 1
ATOM 850 N N . ALA A 1 113 ? 12.714 -4.529 -12.872 1.00 89.00 113 ALA A N 1
ATOM 851 C CA . ALA A 1 113 ? 12.418 -3.536 -13.901 1.00 89.00 113 ALA A CA 1
ATOM 852 C C . ALA A 1 113 ? 12.596 -2.097 -13.385 1.00 89.00 113 ALA A C 1
ATOM 854 O O . ALA A 1 113 ? 13.289 -1.295 -13.999 1.00 89.00 113 ALA A O 1
ATOM 855 N N . VAL A 1 114 ? 12.072 -1.786 -12.194 1.00 86.50 114 VAL A N 1
ATOM 856 C CA . VAL A 1 114 ? 12.136 -0.423 -11.627 1.00 86.50 114 VAL A CA 1
ATOM 857 C C . VAL A 1 114 ? 13.568 0.009 -11.280 1.00 86.50 114 VAL A C 1
ATOM 859 O O . VAL A 1 114 ? 13.895 1.193 -11.338 1.00 86.50 114 VAL A O 1
ATOM 862 N N . LYS A 1 115 ? 14.460 -0.935 -10.950 1.00 80.19 115 LYS A N 1
ATOM 863 C CA . LYS A 1 115 ? 15.887 -0.646 -10.712 1.00 80.19 115 LYS A CA 1
ATOM 864 C C . LYS A 1 115 ? 16.633 -0.165 -11.954 1.00 80.19 115 LYS A C 1
ATOM 866 O O . LYS A 1 115 ? 17.759 0.313 -11.826 1.00 80.19 115 LYS A O 1
ATOM 871 N N . THR A 1 116 ? 16.047 -0.298 -13.138 1.00 69.06 116 THR A N 1
ATOM 872 C CA . THR A 1 116 ? 16.600 0.199 -14.397 1.00 69.06 116 THR A CA 1
ATOM 873 C C . THR A 1 116 ? 15.598 1.184 -15.009 1.00 69.06 116 THR A C 1
ATOM 875 O O . THR A 1 116 ? 14.823 0.806 -15.887 1.00 69.06 116 THR A O 1
ATOM 878 N N . PRO A 1 117 ? 15.564 2.443 -14.522 1.00 55.50 117 PRO A N 1
ATOM 879 C CA . PRO A 1 117 ? 14.540 3.410 -14.911 1.00 55.50 117 PRO A CA 1
ATOM 880 C C . PRO A 1 117 ? 14.538 3.687 -16.420 1.00 55.50 117 PRO A C 1
ATOM 882 O O . PRO A 1 117 ? 15.602 3.827 -17.023 1.00 55.50 117 PRO A O 1
ATOM 885 N N . GLY A 1 118 ? 13.349 3.841 -17.011 1.00 54.38 118 GLY A N 1
ATOM 886 C CA . GLY A 1 118 ? 13.186 4.340 -18.383 1.00 54.38 118 GLY A CA 1
ATOM 887 C C . GLY A 1 118 ? 13.089 3.281 -19.485 1.00 54.38 118 GLY A C 1
ATOM 888 O O . GLY A 1 118 ? 13.226 3.623 -20.657 1.00 54.38 118 GLY A O 1
ATOM 889 N N . THR A 1 119 ? 12.836 2.018 -19.140 1.00 51.41 119 THR A N 1
ATOM 890 C CA . THR A 1 119 ? 12.421 0.990 -20.107 1.00 51.41 119 THR A CA 1
ATOM 891 C C . THR A 1 119 ? 10.940 0.688 -19.889 1.00 51.41 119 THR A C 1
ATOM 893 O O . THR A 1 119 ? 10.490 0.667 -18.750 1.00 51.41 119 THR A O 1
ATOM 896 N N . GLU A 1 120 ? 10.171 0.441 -20.955 1.00 55.75 120 GLU A N 1
ATOM 897 C CA . GLU A 1 120 ? 8.747 0.036 -20.900 1.00 55.75 120 GLU A CA 1
ATOM 898 C C . GLU A 1 120 ? 8.498 -1.254 -20.071 1.00 55.75 120 GLU A C 1
ATOM 900 O O . GLU A 1 120 ? 7.355 -1.681 -19.871 1.00 55.75 120 GLU A O 1
ATOM 905 N N . ASP A 1 121 ? 9.570 -1.871 -19.566 1.00 77.81 121 ASP A N 1
ATOM 906 C CA . ASP A 1 121 ? 9.597 -3.101 -18.789 1.00 77.81 121 ASP A CA 1
ATOM 907 C C . ASP A 1 121 ? 8.915 -2.970 -17.417 1.00 77.81 121 ASP A C 1
ATOM 909 O O . ASP A 1 121 ? 8.415 -3.970 -16.904 1.00 77.81 121 ASP A O 1
ATOM 913 N N . ASP A 1 122 ? 8.846 -1.784 -16.803 1.00 86.88 122 ASP A N 1
ATOM 914 C CA . ASP A 1 122 ? 8.220 -1.594 -15.485 1.00 86.88 122 ASP A CA 1
ATOM 915 C C . ASP A 1 122 ? 6.686 -1.693 -15.539 1.00 86.88 122 ASP A C 1
ATOM 917 O O . ASP A 1 122 ? 6.082 -2.499 -14.823 1.00 86.88 122 ASP A O 1
ATOM 921 N N . ILE A 1 123 ? 6.051 -0.953 -16.446 1.00 89.88 123 ILE A N 1
ATOM 922 C CA . ILE A 1 123 ? 4.612 -1.005 -16.725 1.00 89.88 123 ILE A CA 1
ATOM 923 C C . ILE A 1 123 ? 4.241 -2.417 -17.185 1.00 89.88 123 ILE A C 1
ATOM 925 O O . ILE A 1 123 ? 3.264 -2.994 -16.693 1.00 89.88 123 ILE A O 1
ATOM 929 N N . ALA A 1 124 ? 5.032 -3.002 -18.090 1.00 90.75 124 ALA A N 1
ATOM 930 C CA . ALA A 1 124 ? 4.826 -4.370 -18.552 1.00 90.75 124 ALA A CA 1
ATOM 931 C C . ALA A 1 124 ? 4.934 -5.380 -17.397 1.00 90.75 124 ALA A C 1
ATOM 933 O O . ALA A 1 124 ? 4.077 -6.260 -17.273 1.00 90.75 124 ALA A O 1
ATOM 934 N N . ALA A 1 125 ? 5.919 -5.228 -16.505 1.00 92.88 125 ALA A N 1
ATOM 935 C CA . ALA A 1 125 ? 6.073 -6.081 -15.332 1.00 92.88 125 ALA A CA 1
ATOM 936 C C . ALA A 1 125 ? 4.876 -5.968 -14.379 1.00 92.88 125 ALA A C 1
ATOM 938 O O . ALA A 1 125 ? 4.418 -6.994 -13.874 1.00 92.88 125 ALA A O 1
ATOM 939 N N . ILE A 1 126 ? 4.330 -4.765 -14.163 1.00 94.12 126 ILE A N 1
ATOM 940 C CA . ILE A 1 126 ? 3.129 -4.566 -13.336 1.00 94.12 126 ILE A CA 1
ATOM 941 C C . ILE A 1 126 ? 1.912 -5.236 -13.987 1.00 94.12 126 ILE A C 1
ATOM 943 O O . ILE A 1 126 ? 1.197 -5.980 -13.312 1.00 94.12 126 ILE A O 1
ATOM 947 N N . ARG A 1 127 ? 1.690 -5.049 -15.296 1.00 94.44 127 ARG A N 1
ATOM 948 C CA . ARG A 1 127 ? 0.584 -5.708 -16.021 1.00 94.44 127 ARG A CA 1
ATOM 949 C C . ARG A 1 127 ? 0.704 -7.229 -16.002 1.00 94.44 127 ARG A C 1
ATOM 951 O O . ARG A 1 127 ? -0.304 -7.914 -15.833 1.00 94.44 127 ARG A O 1
ATOM 958 N N . ALA A 1 128 ? 1.920 -7.764 -16.121 1.00 94.31 128 ALA A N 1
ATOM 959 C CA . ALA A 1 128 ? 2.177 -9.203 -16.110 1.00 94.31 128 ALA A CA 1
ATOM 960 C C . ALA A 1 128 ? 1.742 -9.874 -14.795 1.00 94.31 128 ALA A C 1
ATOM 962 O O . ALA A 1 128 ? 1.271 -11.013 -14.814 1.00 94.31 128 ALA A O 1
ATOM 963 N N . LEU A 1 129 ? 1.779 -9.150 -13.666 1.00 95.06 129 LEU A N 1
ATOM 964 C CA . LEU A 1 129 ? 1.218 -9.626 -12.395 1.00 95.06 129 LEU A CA 1
ATOM 965 C C . LEU A 1 129 ? -0.288 -9.919 -12.479 1.00 95.06 129 LEU A C 1
ATOM 967 O O . LEU A 1 129 ? -0.833 -10.590 -11.603 1.00 95.06 129 LEU A O 1
ATOM 971 N N . GLY A 1 130 ? -0.981 -9.409 -13.501 1.00 92.81 130 GLY A N 1
ATOM 972 C CA . GLY A 1 130 ? -2.397 -9.656 -13.740 1.00 92.81 130 GLY A CA 1
ATOM 973 C C . GLY A 1 130 ? -2.719 -11.129 -13.959 1.00 92.81 130 GLY A C 1
ATOM 974 O O . GLY A 1 130 ? -3.813 -11.546 -13.603 1.00 92.81 130 GLY A O 1
ATOM 975 N N . GLY A 1 131 ? -1.769 -11.927 -14.462 1.00 90.88 131 GLY A N 1
ATOM 976 C CA . GLY A 1 131 ? -1.934 -13.374 -14.632 1.00 90.88 131 GLY A CA 1
ATOM 977 C C . GLY A 1 131 ? -1.868 -14.179 -13.328 1.00 90.88 131 GLY A C 1
ATOM 978 O O . GLY A 1 131 ? -2.250 -15.349 -13.309 1.00 90.88 131 GLY A O 1
ATOM 979 N N . HIS A 1 132 ? -1.408 -13.582 -12.223 1.00 91.06 132 HIS A N 1
ATOM 980 C CA . HIS A 1 132 ? -1.366 -14.264 -10.930 1.00 91.06 132 HIS A CA 1
ATOM 981 C C . HIS A 1 132 ? -2.782 -14.583 -10.422 1.00 91.06 132 HIS A C 1
ATOM 983 O O . HIS A 1 132 ? -3.753 -13.898 -10.751 1.00 91.06 132 HIS A O 1
ATOM 989 N N . ASN A 1 133 ? -2.903 -15.640 -9.612 1.00 84.81 133 ASN A N 1
ATOM 990 C CA . ASN A 1 133 ? -4.180 -16.135 -9.079 1.00 84.81 133 ASN A CA 1
ATOM 991 C C . ASN A 1 133 ? -5.251 -16.347 -10.168 1.00 84.81 133 ASN A C 1
ATOM 993 O O . ASN A 1 133 ? -6.420 -16.026 -9.968 1.00 84.81 133 ASN A O 1
ATOM 997 N N . GLY A 1 134 ? -4.844 -16.832 -11.346 1.00 88.25 134 GLY A N 1
ATOM 998 C CA . GLY A 1 134 ? -5.761 -17.125 -12.449 1.00 88.25 134 GLY A CA 1
ATOM 999 C C . GLY A 1 134 ? -6.439 -15.895 -13.060 1.00 88.25 134 GLY A C 1
ATOM 1000 O O . GLY A 1 134 ? -7.508 -16.034 -13.646 1.00 88.25 134 GLY A O 1
ATOM 1001 N N . GLY A 1 135 ? -5.867 -14.695 -12.919 1.00 88.38 135 GLY A N 1
ATOM 1002 C CA . GLY A 1 135 ? -6.428 -13.487 -13.530 1.00 88.38 135 GLY A CA 1
ATOM 1003 C C . GLY A 1 135 ? -7.313 -12.640 -12.617 1.00 88.38 135 GLY A C 1
ATOM 1004 O O . GLY A 1 135 ? -7.748 -11.568 -13.036 1.00 88.38 135 GLY A O 1
ATOM 1005 N N . ILE A 1 136 ? -7.569 -13.069 -11.374 1.00 88.62 136 ILE A N 1
ATOM 1006 C CA . ILE A 1 136 ? -8.503 -12.391 -10.449 1.00 88.62 136 ILE A CA 1
ATOM 1007 C C . ILE A 1 136 ? -8.162 -10.902 -10.281 1.00 88.62 136 ILE A C 1
ATOM 1009 O O . ILE A 1 136 ? -9.049 -10.051 -10.291 1.00 88.62 136 ILE A O 1
ATOM 1013 N N . ASN A 1 137 ? -6.871 -10.575 -10.192 1.00 88.25 137 ASN A N 1
ATOM 1014 C CA . ASN A 1 137 ? -6.402 -9.204 -9.986 1.00 88.25 137 ASN A CA 1
ATOM 1015 C C . ASN A 1 137 ? -6.042 -8.465 -11.286 1.00 88.25 137 ASN A C 1
ATOM 1017 O O . ASN A 1 137 ? -5.523 -7.354 -11.212 1.00 88.25 137 ASN A O 1
ATOM 1021 N N . ALA A 1 138 ? -6.311 -9.024 -12.472 1.00 90.81 138 ALA A N 1
ATOM 1022 C CA . ALA A 1 138 ? -5.886 -8.437 -13.747 1.00 90.81 138 ALA A CA 1
ATOM 1023 C C . ALA A 1 138 ? -6.369 -6.989 -13.937 1.00 90.81 138 ALA A C 1
ATOM 1025 O O . ALA A 1 138 ? -5.591 -6.124 -14.334 1.00 90.81 138 ALA A O 1
ATOM 1026 N N . LYS A 1 139 ? -7.627 -6.698 -13.577 1.00 89.62 139 LYS A N 1
ATOM 1027 C CA . LYS A 1 139 ? -8.180 -5.333 -13.636 1.00 89.62 139 LYS A CA 1
ATOM 1028 C C . LYS A 1 139 ? -7.414 -4.360 -12.733 1.00 89.62 139 LYS A C 1
ATOM 1030 O O . LYS A 1 139 ? -7.023 -3.293 -13.196 1.00 89.62 139 LYS A O 1
ATOM 1035 N N . ARG A 1 140 ? -7.136 -4.750 -11.480 1.00 92.50 140 ARG A N 1
ATOM 1036 C CA . ARG A 1 140 ? -6.347 -3.943 -10.531 1.00 92.50 140 ARG A CA 1
ATOM 1037 C C . ARG A 1 140 ? -4.929 -3.705 -11.042 1.00 92.50 140 ARG A C 1
AT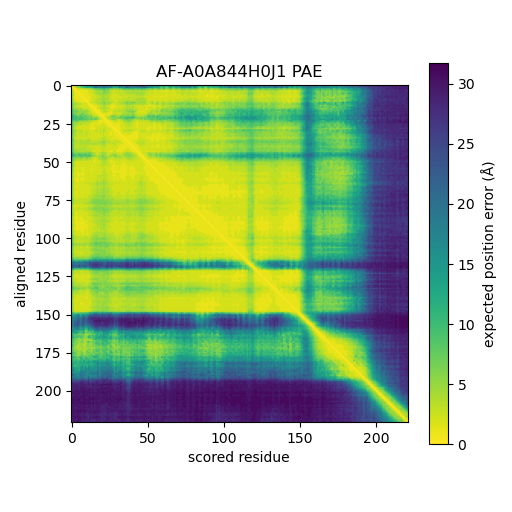OM 1039 O O . ARG A 1 140 ? -4.457 -2.579 -10.996 1.00 92.50 140 ARG A O 1
ATOM 1046 N N . ARG A 1 141 ? -4.266 -4.746 -11.554 1.00 94.94 141 ARG A N 1
ATOM 1047 C CA . ARG A 1 141 ? -2.894 -4.645 -12.076 1.00 94.94 141 ARG A CA 1
ATOM 1048 C C . ARG A 1 141 ? -2.806 -3.718 -13.287 1.00 94.94 141 ARG A C 1
ATOM 1050 O O . ARG A 1 141 ? -1.873 -2.932 -13.368 1.00 94.94 141 ARG A O 1
ATOM 1057 N N . ASN A 1 142 ? -3.793 -3.755 -14.183 1.00 91.75 142 ASN A N 1
ATOM 1058 C CA . ASN A 1 142 ? -3.870 -2.811 -15.299 1.00 91.75 142 ASN A CA 1
ATOM 1059 C C . ASN A 1 142 ? -4.063 -1.368 -14.817 1.00 91.75 142 ASN A C 1
ATOM 1061 O O . ASN A 1 142 ? -3.311 -0.501 -15.237 1.00 91.75 142 ASN A O 1
ATOM 1065 N N . ALA A 1 143 ? -4.987 -1.131 -13.884 1.00 90.19 143 ALA A N 1
ATOM 1066 C CA . ALA A 1 143 ? -5.203 0.195 -13.307 1.00 90.19 143 ALA A CA 1
ATOM 1067 C C . ALA A 1 143 ? -3.965 0.754 -12.582 1.00 90.19 143 ALA A C 1
ATOM 1069 O O . ALA A 1 143 ? -3.638 1.931 -12.713 1.00 90.19 143 ALA A O 1
ATOM 1070 N N . GLU A 1 144 ? -3.269 -0.086 -11.816 1.00 92.38 144 GLU A N 1
ATOM 1071 C CA . GLU A 1 144 ? -2.007 0.276 -11.166 1.00 92.38 144 GLU A CA 1
ATOM 1072 C C . GLU A 1 144 ? -0.918 0.595 -12.201 1.00 92.38 144 GLU A C 1
ATOM 1074 O O . GLU A 1 144 ? -0.196 1.572 -12.028 1.00 92.38 144 GLU A O 1
ATOM 1079 N N . ALA A 1 145 ? -0.829 -0.168 -13.295 1.00 92.12 145 ALA A N 1
ATOM 1080 C CA . ALA A 1 145 ? 0.110 0.095 -14.384 1.00 92.12 145 ALA A CA 1
ATOM 1081 C C . ALA A 1 145 ? -0.202 1.406 -15.131 1.00 92.12 145 ALA A C 1
ATOM 1083 O O . ALA A 1 145 ? 0.718 2.156 -15.446 1.00 92.12 145 ALA A O 1
ATOM 1084 N N . ASP A 1 146 ? -1.481 1.706 -15.375 1.00 89.69 146 ASP A N 1
ATOM 1085 C CA . ASP A 1 146 ? -1.919 2.954 -16.013 1.00 89.69 146 ASP A CA 1
ATOM 1086 C C . ASP A 1 146 ? -1.566 4.174 -15.146 1.00 89.69 146 ASP A C 1
ATOM 1088 O O . ASP A 1 146 ? -1.015 5.158 -15.642 1.00 89.69 146 ASP A O 1
ATOM 1092 N N . LEU A 1 147 ? -1.809 4.091 -13.831 1.00 88.56 147 LEU A N 1
ATOM 1093 C CA . LEU A 1 147 ? -1.420 5.140 -12.883 1.00 88.56 147 LEU A CA 1
ATOM 1094 C C . LEU A 1 147 ? 0.105 5.292 -12.797 1.00 88.56 147 LEU A C 1
ATOM 1096 O O . LEU A 1 147 ? 0.614 6.410 -12.759 1.00 88.56 147 LEU A O 1
ATOM 1100 N N . TYR A 1 148 ? 0.839 4.176 -12.799 1.00 89.50 148 TYR A N 1
ATOM 1101 C CA . TYR A 1 148 ? 2.301 4.183 -12.789 1.00 89.50 148 TYR A CA 1
ATOM 1102 C C . TYR A 1 148 ? 2.870 4.886 -14.030 1.00 89.50 148 TYR A C 1
ATOM 1104 O O . TYR A 1 148 ? 3.772 5.714 -13.904 1.00 89.50 148 TYR A O 1
ATOM 1112 N N . ALA A 1 149 ? 2.301 4.608 -15.209 1.00 86.44 149 ALA A N 1
ATOM 1113 C CA . ALA A 1 149 ? 2.666 5.244 -16.473 1.00 86.44 149 ALA A CA 1
ATOM 1114 C C . ALA A 1 149 ? 2.362 6.753 -16.474 1.00 86.44 149 ALA A C 1
ATOM 1116 O O . ALA A 1 149 ? 3.191 7.563 -16.895 1.00 86.44 149 ALA A O 1
ATOM 1117 N N . GLY A 1 150 ? 1.197 7.145 -15.945 1.00 76.88 150 GLY A N 1
ATOM 1118 C CA . GLY A 1 150 ? 0.807 8.548 -15.774 1.00 76.88 150 GLY A CA 1
ATOM 1119 C C . GLY A 1 150 ? 1.720 9.327 -14.820 1.00 76.88 150 GLY A C 1
ATOM 1120 O O . GLY A 1 150 ? 1.871 10.536 -14.964 1.00 76.88 150 GLY A O 1
ATOM 1121 N N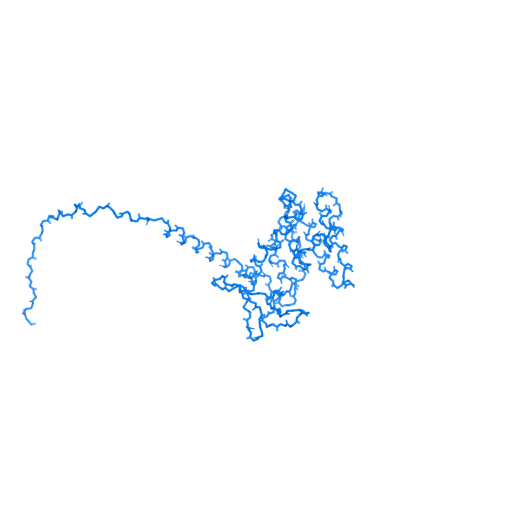 . GLY A 1 151 ? 2.419 8.643 -13.911 1.00 61.34 151 GLY A N 1
ATOM 1122 C CA . GLY A 1 151 ? 3.392 9.245 -13.000 1.00 61.34 151 GLY A CA 1
ATOM 1123 C C . GLY A 1 151 ? 4.610 9.895 -13.678 1.00 61.34 151 GLY A C 1
ATOM 1124 O O . GLY A 1 151 ? 5.341 10.608 -12.990 1.00 61.34 151 GLY A O 1
ATOM 1125 N N . GLY A 1 152 ? 4.829 9.673 -14.983 1.00 49.88 152 GLY A N 1
ATOM 1126 C CA . GLY A 1 152 ? 5.872 10.312 -15.802 1.00 49.88 152 GLY A CA 1
ATOM 1127 C C . GLY A 1 152 ? 5.362 11.364 -16.803 1.00 49.88 152 GLY A C 1
ATOM 1128 O O . GLY A 1 152 ? 6.157 11.952 -17.537 1.00 49.88 152 GLY A O 1
ATOM 1129 N N . GLN A 1 153 ? 4.051 11.613 -16.859 1.00 39.19 153 GLN A N 1
ATOM 1130 C CA . GLN A 1 153 ? 3.422 12.576 -17.767 1.00 39.19 153 GLN A CA 1
ATOM 1131 C C . GLN A 1 153 ? 2.448 13.455 -16.978 1.00 39.19 153 GLN A C 1
ATOM 1133 O O . GLN A 1 153 ? 1.423 12.990 -16.490 1.00 39.19 153 GLN A O 1
ATOM 1138 N N . THR A 1 154 ? 2.723 14.756 -16.882 1.00 36.41 154 THR A N 1
ATOM 1139 C CA . THR A 1 154 ? 1.727 15.750 -16.466 1.00 36.41 154 THR A CA 1
ATOM 1140 C C . THR A 1 154 ? 0.571 15.751 -17.469 1.00 36.41 154 THR A C 1
ATOM 1142 O O . THR A 1 154 ? 0.616 16.460 -18.470 1.00 36.41 154 THR A O 1
ATOM 1145 N N . TYR A 1 155 ? -0.472 14.958 -17.216 1.00 35.44 155 TYR A N 1
ATOM 1146 C CA . TYR A 1 155 ? -1.704 14.987 -18.002 1.00 35.44 155 TYR A CA 1
ATOM 1147 C C . TYR A 1 155 ? -2.900 15.342 -17.122 1.00 35.44 155 TYR A C 1
ATOM 1149 O O . TYR A 1 155 ? -3.245 14.647 -16.165 1.00 35.44 155 TYR A O 1
ATOM 1157 N N . GLY A 1 156 ? -3.513 16.479 -17.450 1.00 37.19 156 GLY A N 1
ATOM 1158 C CA . GLY A 1 156 ? -4.748 16.944 -16.844 1.00 37.19 156 GLY A CA 1
ATOM 1159 C C . GLY A 1 156 ? -5.909 16.012 -17.178 1.00 37.19 156 GLY A C 1
ATOM 1160 O O . GLY A 1 156 ? -6.082 15.610 -18.324 1.00 37.19 156 GLY A O 1
ATOM 1161 N N . GLY A 1 157 ? -6.714 15.709 -16.161 1.00 38.53 157 GLY A N 1
ATOM 1162 C CA . GLY A 1 157 ? -8.068 15.193 -16.327 1.00 38.53 157 GLY A CA 1
ATOM 1163 C C . GLY A 1 157 ? -8.165 13.787 -16.914 1.00 38.53 157 GLY A C 1
ATOM 1164 O O . GLY A 1 157 ? -8.694 13.612 -18.004 1.00 38.53 157 GLY A O 1
ATOM 1165 N N . SER A 1 158 ? -7.764 12.765 -16.162 1.00 39.31 158 SER A N 1
ATOM 1166 C CA . SER A 1 158 ? -8.391 11.450 -16.312 1.00 39.31 158 SER A CA 1
ATOM 1167 C C . SER A 1 158 ? -8.778 10.919 -14.939 1.00 39.31 158 SER A C 1
ATOM 1169 O O . SER A 1 158 ? -7.982 10.878 -14.000 1.00 39.31 158 SER A O 1
ATOM 1171 N N . SER A 1 159 ? -10.064 10.607 -14.800 1.00 44.75 159 SER A N 1
ATOM 1172 C CA . SER A 1 159 ? -10.610 9.874 -13.668 1.00 44.75 159 SER A CA 1
ATOM 1173 C C . SER A 1 159 ? -9.847 8.560 -13.552 1.00 44.75 159 SER A C 1
ATOM 1175 O O . SER A 1 159 ? -9.878 7.751 -14.479 1.00 44.75 159 SER A O 1
ATOM 1177 N N . GLY A 1 160 ? -9.137 8.393 -12.434 1.00 47.97 160 GLY A N 1
ATOM 1178 C CA . GLY A 1 160 ? -8.446 7.155 -12.087 1.00 47.97 160 GLY A CA 1
ATOM 1179 C C . GLY A 1 160 ? -9.396 5.949 -12.023 1.00 47.97 160 GLY A C 1
ATOM 1180 O O . GLY A 1 160 ? -10.583 6.076 -12.326 1.00 47.97 160 GLY A O 1
ATOM 1181 N N . PRO A 1 161 ? -8.895 4.769 -11.626 1.00 54.47 161 PRO A N 1
ATOM 1182 C CA . PRO A 1 161 ? -9.693 3.548 -11.637 1.00 54.47 161 PRO A CA 1
ATOM 1183 C C . PRO A 1 161 ? -11.027 3.703 -10.904 1.00 54.47 161 PRO A C 1
ATOM 1185 O O . PRO A 1 161 ? -11.100 4.389 -9.880 1.00 54.47 161 PRO A O 1
ATOM 1188 N N . GLU A 1 162 ? -12.061 3.039 -11.434 1.00 54.66 162 GLU A N 1
ATOM 1189 C CA . GLU A 1 162 ? -13.384 2.980 -10.814 1.00 54.66 162 GLU A CA 1
ATOM 1190 C C . GLU A 1 162 ? -13.236 2.475 -9.367 1.00 54.66 162 GLU A C 1
ATOM 1192 O O . GLU A 1 162 ? -12.640 1.412 -9.150 1.00 54.66 162 GLU A O 1
ATOM 1197 N N . PRO A 1 163 ? -13.691 3.250 -8.367 1.00 59.94 163 PRO A N 1
ATOM 1198 C CA . PRO A 1 163 ? -13.524 2.890 -6.968 1.00 59.94 163 PRO 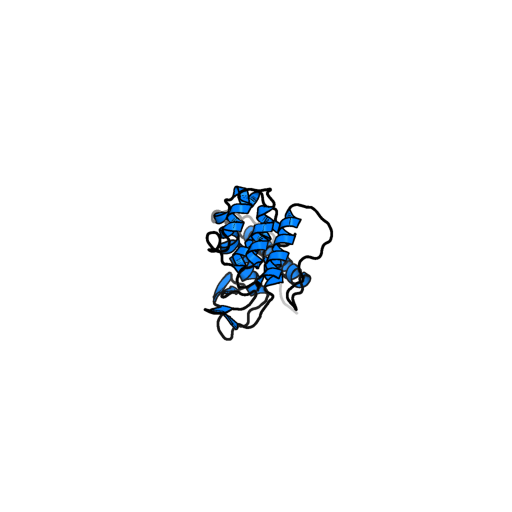A CA 1
ATOM 1199 C C . PRO A 1 163 ? -14.347 1.647 -6.616 1.00 59.94 163 PRO A C 1
ATOM 1201 O O . PRO A 1 163 ? -15.361 1.354 -7.252 1.00 59.94 163 PRO A O 1
ATOM 1204 N N . ALA A 1 164 ? -13.943 0.934 -5.562 1.00 69.50 164 ALA A N 1
ATOM 1205 C CA . ALA A 1 164 ? -14.741 -0.151 -5.006 1.00 69.50 164 ALA A CA 1
ATOM 1206 C C . ALA A 1 164 ? -16.189 0.323 -4.736 1.00 69.50 164 ALA A C 1
ATOM 1208 O O . ALA A 1 164 ? -16.384 1.451 -4.266 1.00 69.50 164 ALA A O 1
ATOM 1209 N N . PRO A 1 165 ? -17.215 -0.513 -4.998 1.00 63.56 165 PRO A N 1
ATOM 1210 C CA . PRO A 1 165 ? -18.608 -0.135 -4.778 1.00 63.56 165 PRO A CA 1
ATOM 1211 C C . PRO A 1 165 ? -18.843 0.415 -3.364 1.00 63.56 165 PRO A C 1
ATOM 1213 O O . PRO A 1 165 ? -18.502 -0.232 -2.374 1.00 63.56 165 PRO A O 1
ATOM 1216 N N . GLY A 1 166 ? -19.426 1.615 -3.267 1.00 62.41 166 GLY A N 1
ATOM 1217 C CA . GLY A 1 166 ? -19.707 2.284 -1.989 1.00 62.41 166 GLY A CA 1
ATOM 1218 C C . GLY A 1 166 ? -18.532 3.059 -1.375 1.00 62.41 166 GLY A C 1
ATOM 1219 O O . GLY A 1 166 ? -18.653 3.553 -0.253 1.00 62.41 166 GLY A O 1
ATOM 1220 N N . PHE A 1 167 ? -17.404 3.187 -2.077 1.00 72.88 167 PHE A N 1
ATOM 1221 C CA . PHE A 1 167 ? -16.327 4.098 -1.696 1.00 72.88 167 PHE A CA 1
ATOM 1222 C C . PHE A 1 167 ? -16.572 5.499 -2.277 1.00 72.88 167 PHE A C 1
ATOM 1224 O O . PHE A 1 167 ? -16.682 5.657 -3.490 1.00 72.88 167 PHE A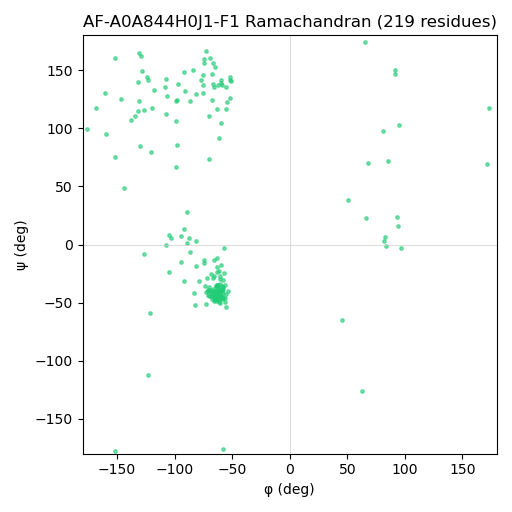 O 1
ATOM 1231 N N . ASP A 1 168 ? -16.621 6.514 -1.408 1.00 76.62 168 ASP A N 1
ATOM 1232 C CA . ASP A 1 168 ? -16.597 7.933 -1.781 1.00 76.62 168 ASP A CA 1
ATOM 1233 C C . ASP A 1 168 ? -15.162 8.475 -1.605 1.00 76.62 168 ASP A C 1
ATOM 1235 O O . ASP A 1 168 ? -14.712 8.670 -0.466 1.00 76.62 168 ASP A O 1
ATOM 1239 N N . PRO A 1 169 ? -14.424 8.721 -2.708 1.00 68.88 169 PRO A N 1
ATOM 1240 C CA . PRO A 1 169 ? -13.069 9.253 -2.641 1.00 68.88 169 PRO A CA 1
ATOM 1241 C C . PRO A 1 169 ? -12.975 10.624 -1.977 1.00 68.88 169 PRO A C 1
ATOM 1243 O O . PRO A 1 169 ? -11.974 10.902 -1.320 1.00 68.88 169 PRO A O 1
ATOM 1246 N N . SER A 1 170 ? -13.985 11.477 -2.141 1.00 70.81 170 SER A N 1
ATOM 1247 C CA . SER A 1 170 ? -13.984 12.829 -1.586 1.00 70.81 170 SER A CA 1
ATOM 1248 C C . SER A 1 170 ? -14.181 12.799 -0.075 1.00 70.81 170 SER A C 1
ATOM 1250 O O . SER A 1 170 ? -13.470 13.501 0.642 1.00 70.81 170 SER A O 1
ATOM 1252 N N . ALA A 1 171 ? -15.073 11.941 0.425 1.00 75.25 171 ALA A N 1
ATOM 1253 C CA . ALA A 1 171 ? -15.266 11.760 1.863 1.00 75.25 171 ALA A CA 1
ATOM 1254 C C . ALA A 1 171 ? -14.016 11.183 2.550 1.00 75.25 171 ALA A C 1
ATOM 1256 O O . ALA A 1 171 ? -13.637 11.635 3.632 1.00 75.25 171 ALA A O 1
ATOM 1257 N N . TYR A 1 172 ? -13.343 10.216 1.915 1.00 73.38 172 TYR A N 1
ATOM 1258 C CA . TYR A 1 172 ? -12.106 9.644 2.450 1.00 73.38 172 TYR A CA 1
ATOM 1259 C C . TYR A 1 172 ? -10.965 10.671 2.489 1.00 73.38 172 TYR A C 1
ATOM 1261 O O . TYR A 1 172 ? -10.309 10.816 3.519 1.00 73.38 172 TYR A O 1
ATOM 1269 N N . LEU A 1 173 ? -10.778 11.440 1.411 1.00 72.50 173 LEU A N 1
ATOM 1270 C CA . LEU A 1 173 ? -9.780 12.512 1.363 1.00 72.50 173 LEU A CA 1
ATOM 1271 C C . LEU A 1 173 ? -10.048 13.588 2.421 1.00 72.50 173 LEU A C 1
ATOM 1273 O O . LEU A 1 173 ? -9.135 13.965 3.150 1.00 72.50 173 LEU A O 1
ATOM 1277 N N . ALA A 1 174 ? -11.302 14.023 2.573 1.00 75.31 174 ALA A N 1
ATOM 1278 C CA . ALA A 1 174 ? -11.677 14.995 3.597 1.00 75.31 174 ALA A CA 1
ATOM 1279 C C . ALA A 1 174 ? -11.377 14.483 5.020 1.00 75.31 174 ALA A C 1
ATOM 1281 O O . ALA A 1 174 ? -10.889 15.236 5.862 1.00 75.31 174 ALA A O 1
ATOM 1282 N N . MET A 1 175 ? -11.606 13.193 5.290 1.00 78.56 175 MET A N 1
ATOM 1283 C CA . MET A 1 175 ? -11.237 12.563 6.563 1.00 78.56 175 MET A CA 1
ATOM 1284 C C . MET A 1 175 ? -9.712 12.569 6.780 1.00 78.56 175 MET A C 1
ATOM 1286 O O . MET A 1 175 ? -9.249 12.884 7.882 1.00 78.56 175 MET A O 1
ATOM 1290 N N . LEU A 1 176 ? -8.917 12.250 5.751 1.00 72.56 176 LEU A N 1
ATOM 1291 C CA . LEU A 1 176 ? -7.453 12.312 5.841 1.00 72.56 176 LEU A CA 1
ATOM 1292 C C . LEU A 1 176 ? -6.956 13.739 6.098 1.00 72.56 176 LEU A C 1
ATOM 1294 O O . LEU A 1 176 ? -6.071 13.935 6.932 1.00 72.56 176 LEU A O 1
ATOM 1298 N N . GLU A 1 177 ? -7.543 14.735 5.438 1.00 73.25 17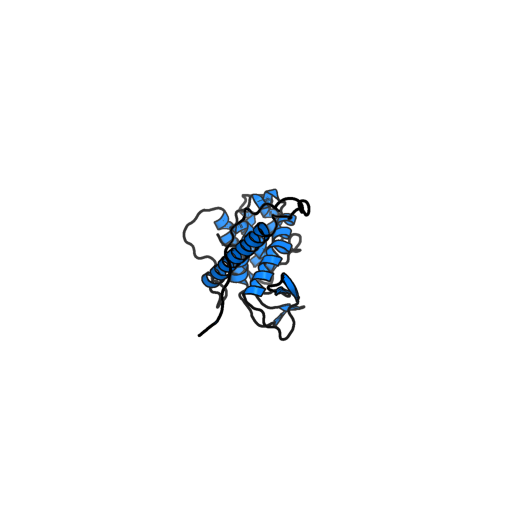7 GLU A N 1
ATOM 1299 C CA . GLU A 1 177 ? -7.218 16.148 5.642 1.00 73.25 177 GLU A CA 1
ATOM 1300 C C . GLU A 1 177 ? -7.535 16.603 7.070 1.00 73.25 177 GLU A C 1
ATOM 1302 O O . GLU A 1 177 ? -6.677 17.195 7.732 1.00 73.25 177 GLU A O 1
ATOM 1307 N N . GLN A 1 178 ? -8.721 16.269 7.588 1.00 72.19 178 GLN A N 1
ATOM 1308 C CA . GLN A 1 178 ? -9.103 16.566 8.973 1.00 72.19 178 GLN A CA 1
ATOM 1309 C C . GLN A 1 178 ? -8.126 15.937 9.973 1.00 72.19 178 GLN A C 1
ATOM 1311 O O . GLN A 1 178 ? -7.700 16.582 10.934 1.00 72.19 178 GLN A O 1
ATOM 1316 N N . ARG A 1 179 ? -7.693 14.695 9.725 1.00 71.62 179 ARG A N 1
ATOM 1317 C CA . ARG A 1 179 ? -6.683 14.037 10.559 1.00 71.62 179 ARG A CA 1
ATOM 1318 C C . ARG A 1 179 ? -5.319 14.712 10.462 1.00 71.62 179 ARG A C 1
ATOM 1320 O O . ARG A 1 179 ? -4.665 14.889 11.490 1.00 71.62 179 ARG A O 1
ATOM 1327 N N . ALA A 1 180 ? -4.866 15.059 9.259 1.00 67.69 180 ALA A N 1
ATOM 1328 C CA . ALA A 1 180 ? -3.584 15.726 9.060 1.00 67.69 180 ALA A CA 1
ATOM 1329 C C . ALA A 1 180 ? -3.545 17.065 9.811 1.00 67.69 180 ALA A C 1
ATOM 1331 O O . ALA A 1 180 ? -2.549 17.374 10.468 1.00 67.69 180 ALA A O 1
ATOM 1332 N N . GLN A 1 181 ? -4.649 17.815 9.792 1.00 68.94 181 GLN A N 1
ATOM 1333 C CA . GLN A 1 181 ? -4.808 19.049 10.561 1.00 68.94 181 GLN A CA 1
ATOM 1334 C C . GLN A 1 181 ? -4.786 18.793 12.075 1.00 68.94 181 GLN A C 1
ATOM 1336 O O . GLN A 1 181 ? -4.057 19.480 12.788 1.00 68.94 181 GLN A O 1
ATOM 1341 N N . GLY A 1 182 ? -5.501 17.775 12.569 1.00 65.81 182 GLY A N 1
ATOM 1342 C CA . GLY A 1 182 ? -5.471 17.391 13.986 1.00 65.81 182 GLY A CA 1
ATOM 1343 C C . GLY A 1 182 ? -4.066 17.010 14.472 1.00 65.81 182 GLY A C 1
ATOM 1344 O O . GLY A 1 182 ? -3.587 17.531 15.475 1.00 65.81 182 GLY A O 1
ATOM 1345 N N . GLN A 1 183 ? -3.335 16.196 13.704 1.00 61.75 183 GLN A N 1
ATOM 1346 C CA . GLN A 1 183 ? -1.952 15.821 14.031 1.00 61.75 183 GLN A CA 1
ATOM 1347 C C . GLN A 1 183 ? -0.987 17.014 14.022 1.00 61.75 183 GLN A C 1
ATOM 1349 O O . GLN A 1 183 ? -0.042 17.058 14.813 1.00 61.75 183 GLN A O 1
ATOM 1354 N N . GLN A 1 184 ? -1.187 17.974 13.117 1.00 57.53 184 GLN A N 1
ATOM 1355 C CA . GLN A 1 184 ? -0.402 19.207 13.094 1.00 57.53 184 GLN A CA 1
ATOM 1356 C C . GLN A 1 184 ? -0.691 20.074 14.323 1.00 57.53 184 GLN A C 1
ATOM 1358 O O . GLN A 1 184 ? 0.253 20.597 14.916 1.00 57.53 184 GLN A O 1
ATOM 1363 N N . GLN A 1 185 ? -1.956 20.177 14.742 1.00 57.50 185 GLN A N 1
ATOM 1364 C CA . GLN A 1 185 ? -2.349 20.895 15.955 1.00 57.50 185 GLN A CA 1
ATOM 1365 C C . GLN A 1 185 ? -1.770 20.238 17.212 1.00 57.50 185 GLN A C 1
ATOM 1367 O O . GLN A 1 185 ? -1.152 20.934 18.011 1.00 57.50 185 GLN A O 1
ATOM 1372 N N . ASP A 1 186 ? -1.856 18.913 17.353 1.00 56.34 186 ASP A N 1
ATOM 1373 C CA . ASP A 1 186 ? -1.268 18.189 18.489 1.00 56.34 186 ASP A CA 1
ATOM 1374 C C . ASP A 1 186 ? 0.252 18.375 18.561 1.00 56.34 186 ASP A C 1
ATOM 1376 O O . ASP A 1 186 ? 0.813 18.600 19.632 1.00 56.34 186 ASP A O 1
ATOM 1380 N N . ARG A 1 187 ? 0.943 18.340 17.415 1.00 62.12 187 ARG A N 1
ATOM 1381 C CA . ARG A 1 187 ? 2.389 18.609 17.344 1.00 62.12 187 ARG A CA 1
ATOM 1382 C C . ARG A 1 187 ? 2.730 20.057 17.680 1.00 62.12 187 ARG A C 1
ATOM 1384 O O . ARG A 1 187 ? 3.754 20.298 18.319 1.00 62.12 187 ARG A O 1
ATOM 1391 N N . ALA A 1 188 ? 1.913 21.013 17.242 1.00 61.62 188 ALA A N 1
ATOM 1392 C CA . ALA A 1 188 ? 2.077 22.420 17.585 1.00 61.62 188 ALA A CA 1
ATOM 1393 C C . ALA A 1 188 ? 1.868 22.645 19.092 1.00 61.62 188 ALA A C 1
ATOM 1395 O O . ALA A 1 188 ? 2.700 23.300 19.719 1.00 61.62 188 ALA A O 1
ATOM 1396 N N . TRP A 1 189 ? 0.845 22.022 19.685 1.00 51.16 189 TRP A N 1
ATOM 1397 C CA . TRP A 1 189 ? 0.607 22.012 21.129 1.00 51.16 189 TRP A CA 1
ATOM 1398 C C . TRP A 1 189 ? 1.769 21.384 21.897 1.00 51.16 189 TRP A C 1
ATOM 1400 O O . TRP A 1 189 ? 2.310 22.014 22.801 1.00 51.16 189 TRP A O 1
ATOM 1410 N N . GLN A 1 190 ? 2.231 20.195 21.498 1.00 59.66 190 GLN A N 1
ATOM 1411 C CA . GLN A 1 190 ? 3.381 19.536 22.124 1.00 59.66 190 GLN A CA 1
ATOM 1412 C C . GLN A 1 190 ? 4.632 20.422 22.064 1.00 59.66 190 GLN A C 1
ATOM 1414 O O . GLN A 1 190 ? 5.262 20.656 23.095 1.00 59.66 190 GLN A O 1
ATOM 1419 N N . ARG A 1 191 ? 4.947 21.010 20.900 1.00 66.75 191 ARG A N 1
ATOM 1420 C CA . ARG A 1 191 ? 6.070 21.952 20.750 1.00 66.75 191 ARG A CA 1
ATOM 1421 C C . ARG A 1 191 ? 5.932 23.176 21.654 1.00 66.75 191 ARG A C 1
ATOM 1423 O O . ARG A 1 191 ? 6.903 23.515 22.327 1.00 66.75 191 ARG A O 1
ATOM 1430 N N . ALA A 1 192 ? 4.746 23.782 21.719 1.00 61.75 192 ALA A N 1
ATOM 1431 C CA . ALA A 1 192 ? 4.467 24.923 22.590 1.00 61.75 192 ALA A CA 1
ATOM 1432 C C . ALA A 1 192 ? 4.611 24.573 24.083 1.00 61.75 192 ALA A C 1
ATOM 1434 O O . ALA A 1 192 ? 5.097 25.388 24.860 1.00 61.75 192 ALA A O 1
ATOM 1435 N N . THR A 1 193 ? 4.267 23.346 24.484 1.00 59.81 193 THR A N 1
ATOM 1436 C CA . THR A 1 193 ? 4.403 22.882 25.879 1.00 59.81 193 THR A CA 1
ATOM 1437 C C . THR A 1 193 ? 5.816 22.420 26.263 1.00 59.81 193 THR A C 1
ATOM 1439 O O . THR A 1 193 ? 6.142 22.377 27.445 1.00 59.81 193 THR A O 1
ATOM 1442 N N . THR A 1 194 ? 6.691 22.116 25.295 1.00 56.06 194 THR A N 1
ATOM 1443 C CA . THR A 1 194 ? 8.073 21.638 25.542 1.00 56.06 194 THR A CA 1
ATOM 1444 C C . THR A 1 194 ? 9.153 22.732 25.601 1.00 56.06 194 THR A C 1
ATOM 1446 O O . THR A 1 194 ? 10.344 22.419 25.602 1.00 56.06 194 THR A O 1
ATOM 1449 N N . HIS A 1 195 ? 8.791 24.014 25.695 1.00 49.09 195 HIS A N 1
ATOM 1450 C CA . HIS A 1 195 ? 9.747 25.102 25.947 1.00 49.09 195 HIS A CA 1
ATOM 1451 C C . HIS A 1 195 ? 9.270 26.007 27.088 1.00 49.09 195 HIS A C 1
ATOM 1453 O O . HIS A 1 195 ? 8.645 27.031 26.854 1.00 49.09 195 HIS A O 1
ATOM 1459 N N . THR A 1 196 ? 9.565 25.605 28.329 1.00 46.50 196 THR A N 1
ATOM 1460 C CA . THR A 1 196 ? 10.062 26.453 29.437 1.00 46.50 196 THR A CA 1
ATOM 1461 C C . THR A 1 196 ? 10.340 25.532 30.632 1.00 46.50 196 THR A C 1
ATOM 1463 O O . THR A 1 196 ? 9.407 25.180 31.353 1.00 46.50 196 THR A O 1
ATOM 1466 N N . PRO A 1 197 ? 11.590 25.120 30.906 1.00 41.72 197 PRO A N 1
ATOM 1467 C CA . PRO A 1 197 ? 11.922 24.752 32.269 1.00 41.72 197 PRO A CA 1
ATOM 1468 C C . PRO A 1 197 ? 11.931 26.051 33.078 1.00 41.72 197 PRO A C 1
ATOM 1470 O O . PRO A 1 197 ? 12.808 26.894 32.887 1.00 41.72 197 PRO A O 1
ATOM 1473 N N . LEU A 1 198 ? 10.958 26.230 33.975 1.00 43.41 198 LEU A N 1
ATOM 1474 C CA . LEU A 1 198 ? 11.129 27.171 35.077 1.00 43.41 198 LEU A CA 1
ATOM 1475 C C . LEU A 1 198 ? 12.349 26.677 35.858 1.00 43.41 198 LEU A C 1
ATOM 1477 O O . LEU A 1 198 ? 12.286 25.656 36.542 1.00 43.41 198 LEU A O 1
ATOM 1481 N N . ARG A 1 199 ? 13.490 27.353 35.693 1.00 37.38 199 ARG A N 1
ATOM 1482 C CA . ARG A 1 199 ? 14.638 27.140 36.567 1.00 37.38 199 ARG A CA 1
ATOM 1483 C C . ARG A 1 199 ? 14.214 27.553 37.969 1.00 37.38 199 ARG A C 1
ATOM 1485 O O . ARG A 1 199 ? 13.924 28.716 38.224 1.00 37.38 199 ARG A O 1
ATOM 1492 N N . THR A 1 200 ? 14.201 26.587 38.872 1.00 46.12 200 THR A N 1
ATOM 1493 C CA . THR A 1 200 ? 14.142 26.785 40.317 1.00 46.12 200 THR A CA 1
ATOM 1494 C C . THR A 1 200 ? 15.473 27.363 40.800 1.00 46.12 200 THR A C 1
ATOM 1496 O O . THR A 1 200 ? 16.290 26.677 41.400 1.00 46.12 200 THR A O 1
ATOM 1499 N N . THR A 1 201 ? 15.701 28.639 40.514 1.00 48.28 201 THR A N 1
ATOM 1500 C CA . THR A 1 201 ? 16.643 29.500 41.232 1.00 48.28 201 THR A CA 1
ATOM 1501 C C . THR A 1 201 ? 16.233 30.931 40.939 1.00 48.28 201 THR A C 1
ATOM 1503 O O . THR A 1 201 ? 16.522 31.429 39.862 1.00 48.28 201 THR A O 1
ATOM 1506 N N . ASP A 1 202 ? 15.438 31.503 41.846 1.00 43.41 202 ASP A N 1
ATOM 1507 C CA . ASP A 1 202 ? 15.479 32.908 42.284 1.00 43.41 202 ASP A CA 1
ATOM 1508 C C . ASP A 1 202 ? 14.253 33.176 43.172 1.00 43.41 202 ASP A C 1
ATOM 1510 O O . ASP A 1 202 ? 13.309 33.881 42.824 1.00 43.41 202 ASP A O 1
ATOM 1514 N N . ILE A 1 203 ? 14.265 32.562 44.360 1.00 47.44 203 ILE A N 1
ATOM 1515 C CA . ILE A 1 203 ? 13.411 32.959 45.484 1.00 47.44 203 ILE A CA 1
ATOM 1516 C C . ILE A 1 203 ? 14.258 33.829 46.415 1.00 47.44 203 ILE A C 1
ATOM 1518 O O . ILE A 1 203 ? 14.569 33.421 47.523 1.00 47.44 203 ILE A O 1
ATOM 1522 N N . THR A 1 204 ? 14.661 35.015 45.966 1.00 45.94 204 THR A N 1
ATOM 1523 C CA . THR A 1 204 ? 15.028 36.131 46.853 1.00 45.94 204 THR A CA 1
ATOM 1524 C C . THR A 1 204 ? 14.969 37.433 46.063 1.00 45.94 204 THR A C 1
ATOM 1526 O O . THR A 1 204 ? 15.588 37.537 45.011 1.00 45.94 204 THR A O 1
ATOM 1529 N N . ASN A 1 205 ? 14.282 38.428 46.630 1.00 45.81 205 ASN A N 1
ATOM 1530 C CA . ASN A 1 205 ? 14.161 39.826 46.190 1.00 45.81 205 ASN A CA 1
ATOM 1531 C C . ASN A 1 205 ? 13.086 40.162 45.148 1.00 45.81 205 ASN A C 1
ATOM 1533 O O . ASN A 1 205 ? 13.367 40.612 44.044 1.00 45.81 205 ASN A O 1
ATOM 1537 N N . ALA A 1 206 ? 11.834 40.121 45.607 1.00 40.53 206 ALA A N 1
ATOM 1538 C CA . ALA A 1 206 ? 10.828 41.117 45.233 1.00 40.53 206 ALA A CA 1
ATOM 1539 C C . ALA A 1 206 ? 9.897 41.423 46.427 1.00 40.53 206 ALA A C 1
ATOM 1541 O O . ALA A 1 206 ? 8.677 41.414 46.312 1.00 40.53 206 ALA A O 1
ATOM 1542 N N . LEU A 1 207 ? 10.483 41.678 47.605 1.00 43.44 207 LEU A N 1
ATOM 1543 C CA . LEU A 1 207 ? 9.823 42.425 48.680 1.00 43.44 207 LEU A CA 1
ATOM 1544 C C . LEU A 1 207 ? 10.308 43.873 48.604 1.00 43.44 207 LEU A C 1
ATOM 1546 O O . LEU A 1 207 ? 11.267 44.259 49.263 1.00 43.44 207 LEU A O 1
ATOM 1550 N N . ALA A 1 208 ? 9.646 44.660 47.765 1.00 39.97 208 ALA A N 1
ATOM 1551 C CA . ALA A 1 208 ? 9.667 46.116 47.833 1.00 39.97 208 ALA A CA 1
ATOM 1552 C C . ALA A 1 208 ? 8.343 46.636 47.260 1.00 39.97 208 ALA A C 1
ATOM 1554 O O . ALA A 1 208 ? 8.268 47.098 46.125 1.00 39.97 208 ALA A O 1
ATOM 1555 N N . ALA A 1 209 ? 7.273 46.501 48.045 1.00 39.47 209 ALA A N 1
ATOM 1556 C CA . ALA A 1 209 ? 6.039 47.240 47.817 1.00 39.47 209 ALA A CA 1
ATOM 1557 C C . ALA A 1 209 ? 6.196 48.656 48.405 1.00 39.47 209 ALA A C 1
ATOM 1559 O O . ALA A 1 209 ? 6.569 48.771 49.576 1.00 39.47 209 ALA A O 1
ATOM 1560 N N . PRO A 1 210 ? 5.899 49.736 47.659 1.00 40.06 210 PRO A N 1
ATOM 1561 C CA . PRO A 1 210 ? 5.626 51.028 48.261 1.00 40.06 210 PRO A CA 1
ATOM 1562 C C . PRO A 1 210 ? 4.210 51.051 48.848 1.00 40.06 210 PRO A C 1
ATOM 1564 O O . PRO A 1 210 ? 3.261 50.502 48.291 1.00 40.06 210 PRO A O 1
ATOM 1567 N N . GLN A 1 211 ? 4.109 51.701 50.003 1.00 36.53 211 GLN A N 1
ATOM 1568 C CA . GLN A 1 211 ? 2.906 51.904 50.797 1.00 36.53 211 GLN A CA 1
ATOM 1569 C C . GLN A 1 211 ? 1.772 52.578 50.009 1.00 36.53 211 GLN A C 1
ATOM 1571 O O . GLN A 1 211 ? 1.975 53.623 49.395 1.00 36.53 211 GLN A O 1
ATOM 1576 N N . ALA A 1 212 ? 0.555 52.060 50.164 1.00 37.91 212 ALA A N 1
ATOM 1577 C CA . ALA A 1 212 ? -0.662 52.858 50.097 1.00 37.91 212 ALA A CA 1
ATOM 1578 C C . ALA A 1 212 ? -1.599 52.400 51.222 1.00 37.91 212 ALA A C 1
ATOM 1580 O O . ALA A 1 212 ? -2.142 51.297 51.212 1.00 37.91 212 ALA A O 1
ATOM 1581 N N . GLN A 1 213 ? -1.704 53.256 52.236 1.00 38.28 213 GLN A N 1
ATOM 1582 C CA . GLN A 1 213 ? -2.727 53.229 53.274 1.00 38.28 213 GLN A CA 1
ATOM 1583 C C . GLN A 1 213 ? -4.103 53.353 52.614 1.00 38.28 213 GLN A C 1
ATOM 1585 O O . GLN A 1 213 ? -4.229 54.199 51.745 1.00 38.28 213 GLN A O 1
ATOM 1590 N N . PHE A 1 214 ? -5.109 52.585 53.043 1.00 35.56 214 PHE A N 1
ATOM 1591 C CA . PHE A 1 214 ? -6.470 53.078 53.321 1.00 35.56 214 PHE A CA 1
ATOM 1592 C C . PHE A 1 214 ? -7.267 51.992 54.076 1.00 35.56 214 PHE A C 1
ATOM 1594 O O . PHE A 1 214 ? -7.463 50.881 53.589 1.00 35.56 214 PHE A O 1
ATOM 1601 N N . TYR A 1 215 ? -7.673 52.343 55.303 1.00 33.56 215 TYR A N 1
ATOM 1602 C CA . TYR A 1 215 ? -8.731 51.720 56.118 1.00 33.56 215 TYR A CA 1
ATOM 1603 C C . TYR A 1 215 ? -10.027 51.616 55.276 1.00 33.56 215 TYR A C 1
ATOM 1605 O O . TYR A 1 215 ? -10.273 52.493 54.456 1.00 33.56 215 TYR A O 1
ATOM 1613 N N . GLY A 1 216 ? -10.856 50.570 55.328 1.00 34.78 216 GLY A N 1
ATOM 1614 C CA . GLY A 1 216 ? -11.532 50.024 56.504 1.00 34.78 216 GLY A CA 1
ATOM 1615 C C . GLY A 1 216 ? -12.939 50.630 56.589 1.00 34.78 216 GLY A C 1
ATOM 1616 O O . GLY A 1 216 ? -13.034 51.799 56.926 1.00 34.78 216 GLY A O 1
ATOM 1617 N N . ASP A 1 217 ? -13.980 49.874 56.207 1.00 35.62 217 ASP A N 1
ATOM 1618 C CA . ASP A 1 217 ? -15.298 49.840 56.878 1.00 35.62 217 ASP A CA 1
ATOM 1619 C C . ASP A 1 217 ? -16.331 49.007 56.095 1.00 35.62 217 ASP A C 1
ATOM 1621 O O . ASP A 1 217 ? -16.728 49.328 54.976 1.00 35.62 217 ASP A O 1
ATOM 1625 N N . TRP A 1 218 ? -16.799 47.936 56.739 1.00 34.31 218 TRP A N 1
ATOM 1626 C CA . TRP A 1 218 ? -18.028 47.215 56.417 1.00 34.31 218 TRP A CA 1
ATOM 1627 C C . TRP A 1 218 ? -18.965 47.318 57.635 1.00 34.31 218 TRP A C 1
ATOM 1629 O O . TRP A 1 218 ? -18.558 47.009 58.751 1.00 34.31 218 TRP A O 1
ATOM 1639 N N . LEU A 1 219 ? -20.230 47.662 57.361 1.00 36.47 219 LEU A N 1
ATOM 1640 C CA . LEU A 1 219 ? -21.453 47.424 58.154 1.00 36.47 219 LEU A CA 1
ATOM 1641 C C . LEU A 1 219 ? -21.788 48.354 59.342 1.00 36.47 219 LEU A C 1
ATOM 1643 O O . LEU A 1 219 ? -21.456 48.085 60.495 1.00 36.47 219 LEU A O 1
ATOM 1647 N N . ARG A 1 220 ? -22.668 49.330 59.065 1.00 39.16 220 ARG A N 1
ATOM 1648 C CA . ARG A 1 220 ? -23.889 49.604 59.852 1.00 39.16 220 ARG A CA 1
ATOM 1649 C C . ARG A 1 220 ? -24.999 50.102 58.914 1.00 39.16 220 ARG A C 1
ATOM 1651 O O . ARG A 1 220 ? -24.782 51.080 58.203 1.00 39.16 220 ARG A O 1
ATOM 1658 N N . GLY A 1 221 ? -26.155 49.436 58.946 1.00 39.25 221 GLY A N 1
ATOM 1659 C CA . GLY A 1 221 ? -27.361 49.749 58.173 1.00 39.25 221 GLY A CA 1
ATOM 1660 C C . GLY A 1 221 ? -28.176 48.501 57.898 1.00 39.25 221 GLY A C 1
ATOM 1661 O O . GLY A 1 221 ? -27.974 47.933 56.807 1.00 39.25 221 GLY A O 1
#

Radius of gyration: 26.83 Å; Cα contacts (8 Å, |Δi|>4): 259; chains: 1; bounding box: 46×71×81 Å

Foldseek 3Di:
DAALLLLLCQAQPFAFAWDDDPPATAGGSGDQWWQDPVRDIDGDDHPHTHDNLRSSVVSVVCLVPAQLVLLCVLQPVVLLVPFFNLLSSLSSSVCVVCPSPCCVPLVVQLSVASNPPDDPSNLVSLLVSCPPPNNPCNLVSNLSSVSRVCRVPPDPDDDGDRGDPPDDSVVSVVSVVVVVVVVVVVVVVVVVVPPDDPPPDDPDDDPDDDDDDDDDDDDDD

Secondary structure (DSSP, 8-state):
---HHHHHHHHH--EEEEEEETTEEEEETTBSEEE-TTS-EEE--TT----HHHHHHHHHHHIIIIIHHHHHHHH-HHHHHTS-HHHHHHHHHHHHHH-TTGGGTTTHHHHHHHTSTTSTHHHHHHHHGGGGGGGTTHHHHHHHHHHHHHTTS-------SPPPTT--HHHHHHHHHHHHHHHHHHHHHHHHHTS----S---S----PPP----------